Protein AF-A0A4Q3CBU7-F1 (afdb_monomer)

Mean predicted aligned error: 7.57 Å

Foldseek 3Di:
DADDDDDDDDDDDDDDDDDDPQDLDPADPDLLSRLLLLLLLLCLLLRLDDPPPVVSNVVSVVLSVLLCNQSVVCVSPVVCVVPVCVRNPDPLSSCLSLPLQSLVSNQSSCVSSVHDHDDQDDQDPQQLSNLLLLLLLQLRVVCRSFDFDPPAWSCLFQLSVLSLLSNQVSVPFDVCSVVSRVSSRVCNVVSSSSNCSVVSNVVVCVVDVLSPDFQQDADPDLLLNLLLLLVLLVSNCCAGRGDCRNVDPLSVLSVVLNVQSVVVVVVDPCSVVPPVSRRVSSVSSNVRGGSSSSSVVSCVPGVD

Radius of gyration: 23.43 Å; Cα contacts (8 Å, |Δi|>4): 452; chains: 1; bounding box: 61×38×63 Å

pLDDT: mean 85.93, std 13.94, range [29.11, 97.38]

Secondary structure (DSSP, 8-state):
-------------------PPPP-TTS-SSHHHHHHHHHHHHHHHHHTS-TT-HHHHHHHHHHHHHHHHHTTHHHH-GGGGT-HHHHH--HHHHHHHHGGGHHHHHHHHHHHTTPPPPPPPPPPSSHHHHHHHHHHHHHHHHHTTSPB-TT--GGGSHHHHHHHHHHHHHHTSGGGHHHHHHHHHHHHHHHHHHS-HHHHHHHHHHH-GGGT-------SSHHHHHHHHHHHHHHHHH--SBTTGGGSHHHHHHHHHHHHHHHHHHHSTTTTT-HHHHHHHHHHHHHH--HHHHHHHHHHHH--

Structure (mmCIF, N/CA/C/O backbone):
data_AF-A0A4Q3CBU7-F1
#
_entry.id   AF-A0A4Q3CBU7-F1
#
loop_
_atom_site.group_PDB
_atom_site.id
_atom_site.type_symbol
_atom_site.label_atom_id
_atom_site.label_alt_id
_atom_site.label_comp_id
_atom_site.label_asym_id
_atom_site.label_entity_id
_atom_site.label_seq_id
_atom_site.pdbx_PDB_ins_code
_atom_site.Cartn_x
_atom_site.Cartn_y
_atom_site.Cartn_z
_atom_site.occupancy
_atom_site.B_iso_or_equiv
_atom_site.auth_seq_id
_atom_site.auth_comp_id
_atom_site.auth_asym_id
_atom_site.auth_atom_id
_atom_site.pdbx_PDB_model_num
ATOM 1 N N . MET A 1 1 ? 0.873 12.926 15.873 1.00 32.44 1 MET A N 1
ATOM 2 C CA . MET A 1 1 ? 0.295 14.217 16.323 1.00 32.44 1 MET A CA 1
ATOM 3 C C . MET A 1 1 ? -1.028 13.891 17.011 1.00 32.44 1 MET A C 1
ATOM 5 O O . MET A 1 1 ? -2.057 13.890 16.361 1.00 32.44 1 MET A O 1
ATOM 9 N N . VAL A 1 2 ? -0.998 13.505 18.291 1.00 29.11 2 VAL A N 1
ATOM 10 C CA . VAL A 1 2 ? -2.194 13.108 19.060 1.00 29.11 2 VAL A CA 1
ATOM 11 C C . VAL A 1 2 ? -2.216 13.969 20.319 1.00 29.11 2 VAL A C 1
ATOM 13 O O . VAL A 1 2 ? -1.259 13.965 21.089 1.00 29.11 2 VAL A O 1
ATOM 16 N N . ARG A 1 3 ? -3.255 14.792 20.482 1.00 36.16 3 ARG A N 1
ATOM 17 C CA . ARG A 1 3 ? -3.413 15.687 21.636 1.00 36.16 3 ARG A CA 1
ATOM 18 C C . ARG A 1 3 ? -4.291 15.010 22.691 1.00 36.16 3 ARG A C 1
ATOM 20 O O . ARG A 1 3 ? -5.394 14.587 22.374 1.00 36.16 3 ARG A O 1
ATOM 27 N N . ASN A 1 4 ? -3.765 14.949 23.917 1.00 35.38 4 ASN A N 1
ATOM 28 C CA . ASN A 1 4 ? -4.416 14.732 25.217 1.00 35.38 4 ASN A CA 1
ATOM 29 C C . ASN A 1 4 ? -5.920 14.382 25.185 1.00 35.38 4 ASN A C 1
ATOM 31 O O . ASN A 1 4 ? -6.773 15.267 25.157 1.00 35.38 4 ASN A O 1
ATOM 35 N N . LEU A 1 5 ? -6.219 13.082 25.277 1.00 40.16 5 LEU A N 1
ATOM 36 C CA . LEU A 1 5 ? -7.536 12.530 25.605 1.00 40.16 5 LEU A CA 1
ATOM 37 C C . LEU A 1 5 ? -7.799 12.723 27.105 1.00 40.16 5 LEU A C 1
ATOM 39 O O . LEU A 1 5 ? -7.226 12.012 27.926 1.00 40.16 5 LEU A O 1
ATOM 43 N N . ALA A 1 6 ? -8.658 13.671 27.476 1.00 37.38 6 ALA A N 1
ATOM 44 C CA . ALA A 1 6 ? -9.144 13.787 28.847 1.00 37.38 6 ALA A CA 1
ATOM 45 C C . ALA A 1 6 ? -10.656 14.047 28.882 1.00 37.38 6 ALA A C 1
ATOM 47 O O . ALA A 1 6 ? -11.156 14.948 28.215 1.00 37.38 6 ALA A O 1
ATOM 48 N N . ALA A 1 7 ? -11.313 13.266 29.745 1.00 36.56 7 ALA A N 1
ATOM 49 C CA . ALA A 1 7 ? -12.697 13.335 30.219 1.00 36.56 7 ALA A CA 1
ATOM 50 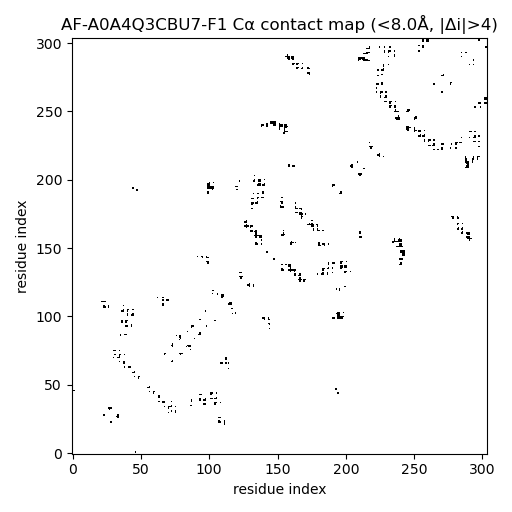C C . ALA A 1 7 ? -13.801 12.786 29.290 1.00 36.56 7 ALA A C 1
ATOM 52 O O . ALA A 1 7 ? -14.355 13.482 28.444 1.00 36.56 7 ALA A O 1
ATOM 53 N N . ILE A 1 8 ? -14.204 11.538 29.560 1.00 41.66 8 ILE A N 1
ATOM 54 C CA . ILE A 1 8 ? -15.497 10.968 29.164 1.00 41.66 8 ILE A CA 1
ATOM 55 C C . ILE A 1 8 ? -16.292 10.691 30.449 1.00 41.66 8 ILE A C 1
ATOM 57 O O . ILE A 1 8 ? -15.855 9.918 31.297 1.00 41.66 8 ILE A O 1
ATOM 61 N N . ILE A 1 9 ? -17.437 11.362 30.607 1.00 37.44 9 ILE A N 1
ATOM 62 C CA . ILE A 1 9 ? -18.326 11.247 31.773 1.00 37.44 9 ILE A CA 1
ATOM 63 C C . ILE A 1 9 ? -19.318 10.091 31.564 1.00 37.44 9 ILE A C 1
ATOM 65 O O . ILE A 1 9 ? -19.896 9.932 30.490 1.00 37.44 9 ILE A O 1
ATOM 69 N N . LEU A 1 10 ? -19.481 9.293 32.623 1.00 33.03 10 LEU A N 1
ATOM 70 C CA . LEU A 1 10 ? -20.274 8.066 32.732 1.00 33.03 10 LEU A CA 1
ATOM 71 C C . LEU A 1 10 ? -21.773 8.268 32.444 1.00 33.03 10 LEU A C 1
ATOM 73 O O . LEU A 1 10 ? -22.407 9.175 32.981 1.00 33.03 10 LEU A O 1
ATOM 77 N N . SER A 1 11 ? -22.381 7.330 31.719 1.00 33.28 11 SER A N 1
ATOM 78 C CA . SER A 1 11 ? -23.814 7.022 31.825 1.00 33.28 11 SER A CA 1
ATOM 79 C C . SER A 1 11 ? -24.008 5.533 31.547 1.00 33.28 11 SER A C 1
ATOM 81 O O . SER A 1 11 ? -23.795 5.073 30.429 1.00 33.28 11 SER A O 1
ATOM 83 N N . ALA A 1 12 ? -24.346 4.775 32.591 1.00 33.53 12 ALA A N 1
ATOM 84 C CA . ALA A 1 12 ? -24.587 3.340 32.515 1.00 33.53 12 ALA A CA 1
ATOM 85 C C . ALA A 1 12 ? -26.041 3.081 32.100 1.00 33.53 12 ALA A C 1
ATOM 87 O O . ALA A 1 12 ? -26.966 3.464 32.814 1.00 33.53 12 ALA A O 1
ATOM 88 N N . ALA A 1 13 ? -26.239 2.405 30.971 1.00 35.84 13 ALA A N 1
ATOM 89 C CA . ALA A 1 13 ? -27.522 1.826 30.599 1.00 35.84 13 ALA A CA 1
ATOM 90 C C . ALA A 1 13 ? -27.331 0.315 30.426 1.00 35.84 13 ALA A C 1
ATOM 92 O O . ALA A 1 13 ? -26.594 -0.130 29.552 1.00 35.84 13 ALA A O 1
ATOM 93 N N . ILE A 1 14 ? -27.969 -0.463 31.301 1.00 36.84 14 ILE A N 1
ATOM 94 C CA . ILE A 1 14 ? -28.029 -1.924 31.224 1.00 36.84 14 ILE A CA 1
ATOM 95 C C . ILE A 1 14 ? -29.242 -2.264 30.358 1.00 36.84 14 ILE A C 1
ATOM 97 O O . ILE A 1 14 ? -30.370 -1.984 30.763 1.00 36.84 14 ILE A O 1
ATOM 101 N N . VAL A 1 15 ? -29.034 -2.879 29.192 1.00 42.38 15 VAL A N 1
ATOM 102 C CA . VAL A 1 15 ? -30.129 -3.470 28.410 1.00 42.38 15 VAL A CA 1
ATOM 103 C C . VAL A 1 15 ? -29.988 -4.986 28.428 1.00 42.38 15 VAL A C 1
ATOM 105 O O . VAL A 1 15 ? -29.049 -5.558 27.883 1.00 42.38 15 VAL A O 1
ATOM 108 N N . ALA A 1 16 ? -30.952 -5.626 29.087 1.00 47.88 16 ALA A N 1
ATOM 109 C CA . ALA A 1 16 ? -31.190 -7.057 29.025 1.00 47.88 16 ALA A CA 1
ATOM 110 C C . ALA A 1 16 ? -31.868 -7.415 27.689 1.00 47.88 16 ALA A C 1
ATOM 112 O O . ALA A 1 16 ? -32.866 -6.800 27.315 1.00 47.88 16 ALA A O 1
ATOM 113 N N . GLY A 1 17 ? -31.354 -8.431 26.990 1.00 37.97 17 GLY A N 1
ATOM 114 C CA . GLY A 1 17 ? -31.939 -8.985 25.765 1.00 37.97 17 GLY A CA 1
ATOM 115 C C . GLY A 1 17 ? -31.500 -10.437 25.553 1.00 37.97 17 GLY A C 1
ATOM 116 O O . GLY A 1 17 ? -30.368 -10.789 25.867 1.00 37.97 17 GLY A O 1
ATOM 117 N N . GLY A 1 18 ? -32.433 -11.279 25.097 1.00 37.88 18 GLY A N 1
ATOM 118 C CA . GLY A 1 18 ? -32.407 -12.748 25.125 1.00 37.88 18 GLY A CA 1
ATOM 119 C C . GLY A 1 18 ? -31.190 -13.458 24.514 1.00 37.88 18 GLY A C 1
ATOM 120 O O . GLY A 1 18 ? -30.541 -12.968 23.596 1.00 37.88 18 GLY A O 1
ATOM 121 N N . CYS A 1 19 ? -30.933 -14.666 25.028 1.00 44.28 19 CYS A N 1
ATOM 122 C CA . CYS A 1 19 ? -29.840 -15.576 24.678 1.00 44.28 19 CYS A CA 1
ATOM 123 C C . CYS A 1 19 ? -29.931 -16.142 23.245 1.00 44.28 19 CYS A C 1
ATOM 125 O O . CYS A 1 19 ? -30.096 -17.344 23.056 1.00 44.28 19 CYS A O 1
ATOM 127 N N . ALA A 1 20 ? -29.785 -15.304 22.226 1.00 54.22 20 ALA A N 1
ATOM 128 C CA . ALA A 1 20 ? -29.103 -15.732 21.012 1.00 54.22 20 ALA A CA 1
ATOM 129 C C . ALA A 1 20 ? -27.621 -15.399 21.211 1.00 54.22 20 ALA A C 1
ATOM 131 O O . ALA A 1 20 ? -27.291 -14.277 21.601 1.00 54.22 20 ALA A O 1
ATOM 132 N N . ALA A 1 21 ? -26.723 -16.366 21.008 1.00 67.38 21 ALA A N 1
ATOM 133 C CA . ALA A 1 21 ? -25.297 -16.064 21.008 1.00 67.38 21 ALA A CA 1
ATOM 134 C C . ALA A 1 21 ? -25.045 -15.023 19.907 1.00 67.38 21 ALA A C 1
ATOM 136 O O . ALA A 1 21 ? -25.336 -15.280 18.739 1.00 67.38 21 ALA A O 1
ATOM 137 N N . ARG A 1 22 ? -24.588 -13.828 20.297 1.00 80.00 22 ARG A N 1
ATOM 138 C CA . ARG A 1 22 ? -24.261 -12.743 19.367 1.00 80.00 22 ARG A CA 1
ATOM 139 C C . ARG A 1 22 ? -23.226 -13.261 18.365 1.00 80.00 22 ARG A C 1
ATOM 141 O O . ARG A 1 22 ? -22.214 -13.828 18.773 1.00 80.00 22 ARG A O 1
ATOM 148 N N . ASP A 1 23 ? -23.507 -13.103 17.074 1.00 82.94 23 ASP A N 1
ATOM 149 C CA . ASP A 1 23 ? -22.565 -13.469 16.022 1.00 82.94 23 ASP A CA 1
ATOM 150 C C . ASP A 1 23 ? -21.470 -12.403 15.939 1.00 82.94 23 ASP A C 1
ATOM 152 O O . ASP A 1 23 ? -21.739 -11.220 15.725 1.00 82.94 23 ASP A O 1
ATOM 156 N N . PHE A 1 24 ? -20.233 -12.833 16.158 1.00 86.50 24 PHE A N 1
ATOM 157 C CA . PHE A 1 24 ? -19.053 -11.978 16.115 1.00 86.50 24 PHE A CA 1
ATOM 158 C C . PHE A 1 24 ? -18.276 -12.130 14.797 1.00 86.50 24 PHE A C 1
ATOM 160 O O . PHE A 1 24 ? -17.262 -11.458 14.618 1.00 86.50 24 PHE A O 1
ATOM 167 N N . GLY A 1 25 ? -18.736 -12.976 13.867 1.00 87.88 25 GLY A N 1
ATOM 168 C CA . GLY A 1 25 ? -18.060 -13.225 12.597 1.00 87.88 25 GLY A CA 1
ATOM 169 C C . GLY A 1 25 ? -16.603 -13.657 12.794 1.00 87.88 25 GLY A C 1
ATOM 170 O O . GLY A 1 25 ? -16.320 -14.609 13.522 1.00 87.88 25 GLY A O 1
ATOM 171 N N . GLU A 1 26 ? -15.679 -12.936 12.154 1.00 87.81 26 GLU A N 1
ATOM 172 C CA . GLU A 1 26 ? -14.228 -13.168 12.254 1.00 87.81 26 GLU A CA 1
ATOM 173 C C . GLU A 1 26 ? -13.563 -12.484 13.463 1.00 87.81 26 GLU A C 1
ATOM 175 O O . GLU A 1 26 ? -12.358 -12.633 13.668 1.00 87.81 26 GLU A O 1
ATOM 180 N N . LEU A 1 27 ? -14.311 -11.728 14.278 1.00 93.00 27 LEU A N 1
ATOM 181 C CA . LEU A 1 27 ? -13.750 -11.108 15.479 1.00 93.00 27 LEU A CA 1
ATOM 182 C C . LEU A 1 27 ? -13.336 -12.175 16.510 1.00 93.00 27 LEU A C 1
ATOM 184 O O . LEU A 1 27 ? -13.917 -13.266 16.547 1.00 93.00 27 LEU A O 1
ATOM 188 N N . PRO A 1 28 ? -12.383 -11.857 17.411 1.00 94.19 28 PRO A N 1
ATOM 189 C CA . PRO A 1 28 ? -11.986 -12.772 18.473 1.00 94.19 28 PRO A CA 1
ATOM 190 C C . PRO A 1 28 ? -13.189 -13.272 19.278 1.00 94.19 28 PRO A C 1
ATOM 192 O O . PRO A 1 28 ? -14.095 -12.507 19.618 1.00 94.19 28 PRO A O 1
ATOM 195 N N . LYS A 1 29 ? -13.201 -14.569 19.605 1.00 91.06 29 LYS A N 1
ATOM 196 C CA . LYS A 1 29 ? -14.265 -15.171 20.428 1.00 91.06 29 LYS A CA 1
ATOM 197 C C . LYS A 1 29 ? -14.129 -14.776 21.896 1.00 91.06 29 LYS A C 1
ATOM 199 O O . LYS A 1 29 ? -15.145 -14.560 22.561 1.00 91.06 29 LYS A O 1
ATOM 204 N N . ASP A 1 30 ? -12.896 -14.634 22.380 1.00 94.38 30 ASP A N 1
ATOM 205 C CA . ASP A 1 30 ? -12.626 -14.129 23.722 1.00 94.38 30 ASP A CA 1
ATOM 206 C C . ASP A 1 30 ? -13.092 -12.672 23.861 1.00 94.38 30 ASP A C 1
ATOM 208 O O . ASP A 1 30 ? -12.855 -11.830 22.992 1.00 94.38 30 ASP A O 1
ATOM 212 N N . ALA A 1 31 ? -13.802 -12.380 24.952 1.00 93.44 31 ALA A N 1
ATOM 213 C CA . ALA A 1 31 ? -14.404 -11.069 25.161 1.00 93.44 31 ALA A CA 1
ATOM 214 C C . ALA A 1 31 ? -13.356 -9.974 25.403 1.00 93.44 31 ALA A C 1
ATOM 216 O O . ALA A 1 31 ? -13.534 -8.861 24.912 1.00 93.44 31 ALA A O 1
ATOM 217 N N . LYS A 1 32 ? -12.258 -10.283 26.108 1.00 94.56 32 LYS A N 1
ATOM 218 C CA . LYS A 1 32 ? -11.190 -9.312 26.378 1.00 94.56 32 LYS A CA 1
ATOM 219 C C . LYS A 1 32 ? -10.410 -8.996 25.113 1.00 94.56 32 LYS A C 1
ATOM 221 O O . LYS A 1 32 ? -10.201 -7.823 24.818 1.00 94.56 32 LYS A O 1
ATOM 226 N N . GLU A 1 33 ? -10.022 -10.013 24.349 1.00 95.12 33 GLU A N 1
ATOM 227 C CA . GLU A 1 33 ? -9.328 -9.829 23.070 1.00 95.12 33 GLU A CA 1
ATOM 228 C C . GLU A 1 33 ? -10.178 -9.030 22.081 1.00 95.12 33 GLU A C 1
ATOM 230 O O . GLU A 1 33 ? -9.679 -8.106 21.435 1.00 95.12 33 GLU A O 1
ATOM 235 N N . ARG A 1 34 ? -11.478 -9.336 21.998 1.00 95.62 34 ARG A N 1
ATOM 236 C CA . ARG A 1 34 ? -12.406 -8.623 21.117 1.00 95.62 34 ARG A CA 1
ATOM 237 C C . ARG A 1 34 ? -12.587 -7.168 21.529 1.00 95.62 34 ARG A C 1
ATOM 239 O O . ARG A 1 34 ? -12.448 -6.297 20.677 1.00 95.62 34 ARG A O 1
ATOM 246 N N . ALA A 1 35 ? -12.863 -6.898 22.805 1.00 94.81 35 ALA A N 1
ATOM 247 C CA . ALA A 1 35 ? -13.017 -5.530 23.299 1.00 94.81 35 ALA A CA 1
ATOM 248 C C . ALA A 1 35 ? -11.719 -4.722 23.120 1.00 94.81 35 ALA A C 1
ATOM 250 O O . ALA A 1 35 ? -11.755 -3.562 22.716 1.00 94.81 35 ALA A O 1
ATOM 251 N N . LEU A 1 36 ? -10.552 -5.345 23.323 1.00 94.94 36 LEU A N 1
ATOM 252 C CA . LEU A 1 36 ? -9.261 -4.705 23.073 1.00 94.94 36 LEU A CA 1
ATOM 253 C C . LEU A 1 36 ? -9.064 -4.361 21.587 1.00 94.94 36 LEU A C 1
ATOM 255 O O . LEU A 1 36 ? -8.661 -3.243 21.268 1.00 94.94 36 LEU A O 1
ATOM 259 N N . LEU A 1 37 ? -9.369 -5.289 20.673 1.00 95.31 37 LEU A N 1
ATOM 260 C CA . LEU A 1 37 ? -9.289 -5.052 19.229 1.00 95.31 37 LEU A CA 1
ATOM 261 C C . LEU A 1 37 ? -10.253 -3.940 18.783 1.00 95.31 37 LEU A C 1
ATOM 263 O O . LEU A 1 37 ? -9.844 -3.018 18.076 1.00 95.31 37 LEU A O 1
ATOM 267 N N . CYS A 1 38 ? -11.507 -3.998 19.236 1.00 95.94 38 CYS A N 1
ATOM 268 C CA . CYS A 1 38 ? -12.537 -3.007 18.932 1.00 95.94 38 CYS A CA 1
ATOM 269 C C . CYS A 1 38 ? -12.189 -1.623 19.492 1.00 95.94 38 CYS A C 1
ATOM 271 O O . CYS A 1 38 ? -12.316 -0.626 18.780 1.00 95.94 38 CYS A O 1
ATOM 273 N N . GLY A 1 39 ? -11.664 -1.555 20.718 1.00 94.75 39 GLY A N 1
ATOM 274 C CA . GLY A 1 39 ? -11.178 -0.317 21.325 1.00 94.75 39 GLY A CA 1
ATOM 275 C C . GLY A 1 39 ? -10.025 0.307 20.536 1.00 94.75 39 GLY A C 1
ATOM 276 O O . GLY A 1 39 ? -10.059 1.499 20.233 1.00 94.75 39 GLY A O 1
ATOM 277 N N . ARG A 1 40 ? -9.033 -0.494 20.121 1.00 95.00 40 ARG A N 1
ATOM 278 C CA . ARG A 1 40 ? -7.907 -0.023 19.292 1.00 95.00 40 ARG A CA 1
ATOM 279 C C . ARG A 1 40 ? -8.369 0.492 17.927 1.00 95.00 40 ARG A C 1
ATOM 281 O O . ARG A 1 40 ? -7.927 1.555 17.495 1.00 95.00 40 ARG A O 1
ATOM 288 N N . ALA A 1 41 ? -9.289 -0.215 17.273 1.00 94.62 41 ALA A N 1
ATOM 289 C CA . ALA A 1 41 ? -9.864 0.219 16.000 1.00 94.62 41 ALA A CA 1
ATOM 290 C C . ALA A 1 41 ? -10.686 1.515 16.154 1.00 94.62 41 ALA A C 1
ATOM 292 O O . ALA A 1 41 ? -10.581 2.421 15.327 1.00 94.62 41 ALA A O 1
ATOM 293 N N . GLY A 1 42 ? -11.446 1.645 17.248 1.00 94.44 42 GLY A N 1
ATOM 294 C CA . GLY A 1 42 ? -12.186 2.861 17.587 1.00 94.44 42 GLY A CA 1
ATOM 295 C C . GLY A 1 42 ? -11.280 4.069 17.841 1.00 94.44 42 GLY A C 1
ATOM 296 O O . GLY A 1 42 ? -11.573 5.170 17.378 1.00 94.44 42 GLY A O 1
ATOM 297 N N . VAL A 1 43 ? -10.139 3.872 18.506 1.00 91.69 43 VAL A N 1
ATOM 298 C CA . VAL A 1 43 ? -9.137 4.933 18.713 1.00 91.69 43 VAL A CA 1
ATOM 299 C C . VAL A 1 43 ? -8.558 5.412 17.387 1.00 91.69 43 VAL A C 1
ATOM 301 O O . VAL A 1 43 ? -8.429 6.619 17.201 1.00 91.69 43 VAL A O 1
ATOM 304 N N . MET A 1 44 ? -8.271 4.503 16.449 1.00 91.00 44 MET A N 1
ATOM 305 C CA . MET A 1 44 ? -7.839 4.887 15.100 1.00 91.00 44 MET A CA 1
ATOM 306 C C . MET A 1 44 ? -8.907 5.716 14.385 1.00 91.00 44 MET A C 1
ATOM 308 O O . MET A 1 44 ? -8.593 6.785 13.869 1.00 91.00 44 MET A O 1
ATOM 312 N N . LEU A 1 45 ? -10.171 5.278 14.421 1.00 91.75 45 LEU A N 1
ATOM 313 C CA . LEU A 1 45 ? -11.290 5.991 13.798 1.00 91.75 45 LEU A CA 1
ATOM 314 C C . LEU A 1 45 ? -11.423 7.436 14.309 1.00 91.75 45 LEU A C 1
ATOM 316 O O . LEU A 1 45 ? -11.631 8.356 13.518 1.00 91.75 45 LEU A O 1
ATOM 320 N N . ILE A 1 46 ? -11.280 7.649 15.618 1.00 90.62 46 ILE A N 1
ATOM 321 C CA . ILE A 1 46 ? -11.291 8.995 16.203 1.00 90.62 46 ILE A CA 1
ATOM 322 C C . ILE A 1 46 ? -10.016 9.755 15.815 1.00 90.62 46 ILE A C 1
ATOM 324 O O . ILE A 1 46 ? -10.094 10.901 15.375 1.00 90.62 46 ILE A O 1
ATOM 328 N N . GLY A 1 47 ? -8.850 9.122 15.965 1.00 86.75 47 GLY A N 1
ATOM 329 C CA . GLY A 1 47 ? -7.534 9.747 15.831 1.00 86.75 47 GLY A CA 1
ATOM 330 C C . GLY A 1 47 ? -7.216 10.284 14.435 1.00 86.75 47 GLY A C 1
ATOM 331 O O . GLY A 1 47 ? -6.442 11.230 14.321 1.00 86.75 47 GLY A O 1
ATOM 332 N N . VAL A 1 48 ? -7.833 9.734 13.385 1.00 85.44 48 VAL A N 1
ATOM 333 C CA . VAL A 1 48 ? -7.677 10.226 12.002 1.00 85.44 48 VAL A CA 1
ATOM 334 C C . VAL A 1 48 ? -8.602 11.401 11.658 1.00 85.44 48 VAL A C 1
ATOM 336 O O . VAL A 1 48 ? -8.559 11.913 10.539 1.00 85.44 48 VAL A O 1
ATOM 339 N N . THR A 1 49 ? -9.463 11.832 12.585 1.00 84.12 49 THR A N 1
ATOM 340 C CA . THR A 1 49 ? -10.369 12.965 12.355 1.00 84.12 49 THR A CA 1
ATOM 341 C C . THR A 1 49 ? -9.585 14.284 12.337 1.00 84.12 49 THR A C 1
ATOM 343 O O . THR A 1 49 ? -8.808 14.528 13.263 1.00 84.12 49 THR A O 1
ATOM 346 N N . PRO A 1 50 ? -9.783 15.158 11.327 1.00 82.81 50 PRO A N 1
ATOM 347 C CA . PRO A 1 50 ? -9.152 16.476 11.289 1.00 82.81 50 PRO A CA 1
ATOM 348 C C . PRO A 1 50 ? -9.435 17.299 12.551 1.00 82.81 50 PRO A C 1
ATOM 350 O O . PRO A 1 50 ? -10.545 17.286 13.081 1.00 82.81 50 PRO A O 1
ATOM 353 N N . VAL A 1 51 ? -8.428 18.034 13.028 1.00 79.56 51 VAL A N 1
ATOM 354 C CA . VAL A 1 51 ? -8.486 18.786 14.299 1.00 79.56 51 VAL A CA 1
ATOM 355 C C . VAL A 1 51 ? -9.544 19.897 14.277 1.00 79.56 51 VAL A C 1
ATOM 357 O O . VAL A 1 51 ? -10.068 20.283 15.320 1.00 79.56 51 VAL A O 1
ATOM 360 N N . ASP A 1 52 ? -9.854 20.416 13.097 1.00 89.50 52 ASP A N 1
ATOM 361 C CA . ASP A 1 52 ? -10.842 21.459 12.847 1.00 89.50 52 ASP A CA 1
ATOM 362 C C . ASP A 1 52 ? -12.275 20.925 12.664 1.00 89.50 52 ASP A C 1
ATOM 364 O O . ASP A 1 52 ? -13.228 21.700 12.753 1.00 89.50 52 ASP A O 1
ATOM 368 N N . ASP A 1 53 ? -12.464 19.610 12.509 1.00 90.62 53 ASP A N 1
ATOM 369 C CA . ASP A 1 53 ? -13.781 18.980 12.354 1.00 90.62 53 ASP A CA 1
ATOM 370 C C . ASP A 1 53 ? -14.317 18.437 13.691 1.00 90.62 53 ASP A C 1
ATOM 372 O O . ASP A 1 53 ? -14.480 17.231 13.915 1.00 90.62 53 ASP A O 1
ATOM 376 N N . LYS A 1 54 ? -14.606 19.361 14.616 1.00 92.88 54 LYS A N 1
ATOM 377 C CA . LYS A 1 54 ? -15.135 19.021 15.947 1.00 92.88 54 LYS A CA 1
ATOM 378 C C . LYS A 1 54 ? -16.443 18.223 15.878 1.00 92.88 54 LYS A C 1
ATOM 380 O O . LYS A 1 54 ? -16.635 17.302 16.666 1.00 92.88 54 LYS A O 1
ATOM 385 N N . ALA A 1 55 ? -17.335 18.560 14.948 1.00 93.75 55 ALA A N 1
ATOM 386 C CA . ALA A 1 55 ? -18.631 17.894 14.827 1.00 93.75 55 ALA A CA 1
ATOM 387 C C . ALA A 1 55 ? -18.473 16.413 14.451 1.00 93.75 55 ALA A C 1
ATOM 389 O O . ALA A 1 55 ? -19.146 15.547 15.016 1.00 93.75 55 ALA A O 1
ATOM 390 N N . ARG A 1 56 ? -17.556 16.101 13.527 1.00 91.44 56 ARG A N 1
ATOM 391 C CA . ARG A 1 56 ? -17.202 14.716 13.213 1.00 91.44 56 ARG A CA 1
ATOM 392 C C . ARG A 1 56 ? -16.540 14.019 14.389 1.00 91.44 56 ARG A C 1
ATOM 394 O O . ARG A 1 56 ? -16.911 12.883 14.672 1.00 91.44 56 ARG A O 1
ATOM 401 N N . PHE A 1 57 ? -15.605 14.685 15.062 1.00 92.69 57 PHE A N 1
ATOM 402 C CA . PHE A 1 57 ? -14.928 14.119 16.224 1.00 92.69 57 PHE A CA 1
ATOM 403 C C . PHE A 1 57 ? -15.933 13.704 17.302 1.00 92.69 57 PHE A C 1
ATOM 405 O O . PHE A 1 57 ? -15.910 12.556 17.734 1.00 92.69 57 PHE A O 1
ATOM 412 N N . ASP A 1 58 ? -16.852 14.597 17.682 1.00 93.75 58 ASP A N 1
ATOM 413 C CA . ASP A 1 58 ? -17.846 14.331 18.726 1.00 93.75 58 ASP A CA 1
ATOM 414 C C . ASP A 1 58 ? -18.756 13.149 18.338 1.00 93.75 58 ASP A C 1
ATOM 416 O O . ASP A 1 58 ? 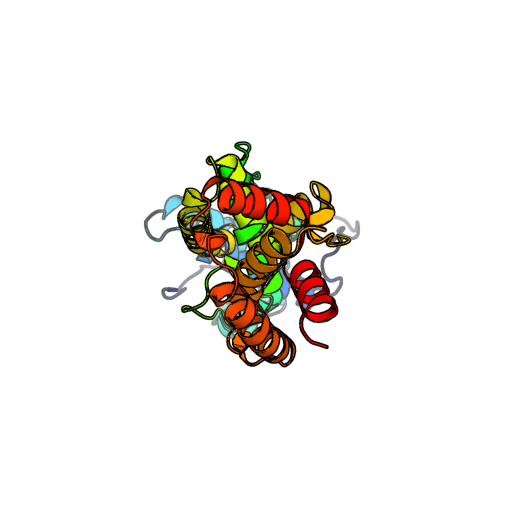-18.936 12.222 19.129 1.00 93.75 58 ASP A O 1
ATOM 420 N N . ARG A 1 59 ? -19.241 13.107 17.085 1.00 94.75 59 ARG A N 1
ATOM 421 C CA . ARG A 1 59 ? -20.053 11.987 16.570 1.00 94.75 59 ARG A CA 1
ATOM 422 C C . ARG A 1 59 ? -19.312 10.649 16.657 1.00 94.75 59 ARG A C 1
ATOM 424 O O . ARG A 1 59 ? -19.887 9.651 17.088 1.00 94.75 59 ARG A O 1
ATOM 431 N N . LEU A 1 60 ?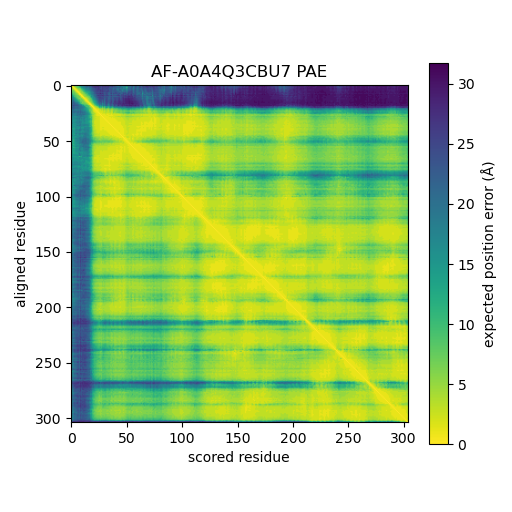 -18.055 10.609 16.212 1.00 94.50 60 LEU A N 1
ATOM 432 C CA . LEU A 1 60 ? -17.254 9.382 16.212 1.00 94.50 60 LEU A CA 1
ATOM 433 C C . LEU A 1 60 ? -16.875 8.961 17.636 1.00 94.50 60 LEU A C 1
ATOM 435 O O . LEU A 1 60 ? -16.933 7.774 17.952 1.00 94.50 60 LEU A O 1
ATOM 439 N N . ALA A 1 61 ? -16.563 9.918 18.510 1.00 93.19 61 ALA A N 1
ATOM 440 C CA . ALA A 1 61 ? -16.285 9.664 19.918 1.00 93.19 61 ALA A CA 1
ATOM 441 C C . ALA A 1 61 ? -17.501 9.066 20.640 1.00 93.19 61 ALA A C 1
ATOM 443 O O . ALA A 1 61 ? -17.354 8.093 21.380 1.00 93.19 61 ALA A O 1
ATOM 444 N N . ASP A 1 62 ? -18.704 9.585 20.391 1.00 95.19 62 ASP A N 1
ATOM 445 C CA . ASP A 1 62 ? -19.941 9.030 20.947 1.00 95.19 62 ASP A CA 1
ATOM 446 C C . ASP A 1 62 ? -20.219 7.615 20.424 1.00 95.19 62 ASP A C 1
ATOM 448 O O . ASP A 1 62 ? -20.613 6.729 21.187 1.00 95.19 62 ASP A O 1
ATOM 452 N N . LYS A 1 63 ? -19.950 7.367 19.139 1.00 95.88 63 LYS A N 1
ATOM 453 C CA . LYS A 1 63 ? -20.114 6.049 18.513 1.00 95.88 63 LYS A CA 1
ATOM 454 C C . LYS A 1 63 ? -19.146 5.007 19.082 1.00 95.88 63 LYS A C 1
ATOM 456 O O . LYS A 1 63 ? -19.561 3.897 19.409 1.00 95.88 63 LYS A O 1
ATOM 461 N N . VAL A 1 64 ? -17.876 5.370 19.266 1.00 94.62 64 VAL A N 1
ATOM 462 C CA . VAL A 1 64 ? -16.869 4.505 19.904 1.00 94.62 64 VAL A CA 1
ATOM 463 C C . VAL A 1 64 ? -17.177 4.300 21.385 1.00 94.62 64 VAL A C 1
ATOM 465 O O . VAL A 1 64 ? -17.049 3.185 21.875 1.00 94.62 64 VAL A O 1
ATOM 468 N N . ARG A 1 65 ? -17.675 5.319 22.096 1.00 92.50 65 ARG A N 1
ATOM 469 C CA . ARG A 1 65 ? -18.141 5.159 23.482 1.00 92.50 65 ARG A CA 1
ATOM 470 C C . ARG A 1 65 ? -19.296 4.167 23.574 1.00 92.50 65 ARG A C 1
ATOM 472 O O . ARG A 1 65 ? -19.301 3.320 24.462 1.00 92.50 65 ARG A O 1
ATOM 479 N N . LYS A 1 66 ? -20.262 4.251 22.653 1.00 95.44 66 LYS A N 1
ATOM 480 C CA . LYS A 1 66 ? -21.344 3.265 22.557 1.00 95.44 66 LYS A CA 1
ATOM 481 C C . LYS A 1 66 ? -20.773 1.860 22.353 1.00 95.44 66 LYS A C 1
ATOM 483 O O . LYS A 1 66 ? -21.180 0.954 23.067 1.00 95.44 66 LYS A O 1
ATOM 488 N N . LEU A 1 67 ? -19.800 1.696 21.455 1.00 95.88 67 LEU A N 1
ATOM 489 C CA . LEU A 1 67 ? -19.118 0.416 21.244 1.00 95.88 67 LEU A CA 1
ATOM 490 C C . LEU A 1 67 ? -18.451 -0.104 22.528 1.00 95.88 67 LEU A C 1
ATOM 492 O O . LEU A 1 67 ? -18.720 -1.238 22.902 1.00 95.88 67 LEU A O 1
ATOM 496 N N . SER A 1 68 ? -17.681 0.729 23.236 1.00 93.44 68 SER A N 1
ATOM 497 C CA . SER A 1 68 ? -17.016 0.366 24.502 1.00 93.44 68 SER A CA 1
ATOM 498 C C . SER A 1 68 ? -17.979 0.012 25.644 1.00 93.44 68 SER A C 1
ATOM 500 O O . SER A 1 68 ? -17.616 -0.690 26.588 1.00 93.44 68 SER A O 1
ATOM 502 N N . ASN A 1 69 ? -19.209 0.527 25.601 1.00 92.75 69 ASN A N 1
ATOM 503 C CA . ASN A 1 69 ? -20.254 0.152 26.550 1.00 92.75 69 ASN A CA 1
ATOM 504 C C . ASN A 1 69 ? -20.892 -1.193 26.169 1.00 92.75 69 ASN A C 1
ATOM 506 O O . ASN A 1 69 ? -21.100 -2.038 27.035 1.00 92.75 69 ASN A O 1
ATOM 510 N N . GLU A 1 70 ? -21.185 -1.397 24.883 1.00 93.31 70 GLU A N 1
ATOM 511 C CA . GLU A 1 70 ? -21.836 -2.606 24.357 1.00 93.31 70 GLU A CA 1
ATOM 512 C C . GLU A 1 70 ? -20.924 -3.844 24.369 1.00 93.31 70 GLU A C 1
ATOM 514 O O . GLU A 1 70 ? -21.405 -4.967 24.544 1.00 93.31 70 GLU A O 1
ATOM 519 N N . ASP A 1 71 ? -19.614 -3.658 24.188 1.00 91.19 71 ASP A N 1
ATOM 520 C CA . ASP A 1 71 ? -18.614 -4.730 24.251 1.00 91.19 71 ASP A CA 1
ATOM 521 C C . ASP A 1 71 ? -18.110 -5.019 25.676 1.00 91.19 71 ASP A C 1
ATOM 523 O O . ASP A 1 71 ? -17.392 -5.998 25.894 1.00 91.19 71 ASP A O 1
ATOM 527 N N . GLY A 1 72 ? -18.521 -4.200 26.651 1.00 91.38 72 GLY A N 1
ATOM 528 C CA . GLY A 1 72 ? -18.135 -4.322 28.051 1.00 91.38 72 GLY A CA 1
ATOM 529 C C . GLY A 1 72 ? -16.692 -3.907 28.348 1.00 91.38 72 GLY A C 1
ATOM 530 O O . GLY A 1 72 ? -16.175 -4.297 29.398 1.00 91.38 72 GLY A O 1
ATOM 531 N N . PHE A 1 73 ? -16.032 -3.130 27.480 1.00 92.25 73 PHE A N 1
ATOM 532 C CA . PHE A 1 73 ? -14.627 -2.729 27.616 1.00 92.25 73 PHE A CA 1
ATOM 533 C C . PHE A 1 73 ? -14.283 -2.234 29.026 1.00 92.25 73 PHE A C 1
ATOM 535 O O . PHE A 1 73 ? -13.353 -2.739 29.649 1.00 92.25 73 PHE A O 1
ATOM 542 N N . TYR A 1 74 ? -15.068 -1.308 29.582 1.00 87.75 74 TYR A N 1
ATOM 543 C CA . TYR A 1 74 ? -14.801 -0.726 30.906 1.00 87.75 74 TYR A CA 1
ATOM 544 C C . TYR A 1 74 ? -15.016 -1.694 32.077 1.00 87.75 74 TYR A C 1
ATOM 546 O O . TYR A 1 74 ? -14.484 -1.478 33.165 1.00 87.75 74 TYR A O 1
ATOM 554 N N . THR A 1 75 ? -15.796 -2.757 31.876 1.00 91.19 75 THR A N 1
ATOM 555 C CA . THR A 1 75 ? -15.952 -3.844 32.853 1.00 91.19 75 THR A CA 1
ATOM 556 C 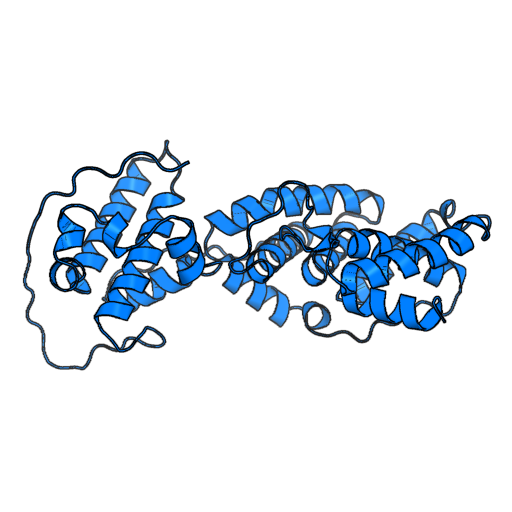C . THR A 1 75 ? -14.805 -4.846 32.745 1.00 91.19 75 THR A C 1
ATOM 558 O O . THR A 1 75 ? -14.328 -5.355 33.756 1.00 91.19 75 THR A O 1
ATOM 561 N N . LEU A 1 76 ? -14.345 -5.116 31.522 1.00 92.69 76 LEU A N 1
ATOM 562 C CA . LEU A 1 76 ? -13.248 -6.040 31.236 1.00 92.69 76 LEU A CA 1
ATOM 563 C C . LEU A 1 76 ? -11.873 -5.458 31.592 1.00 92.69 76 LEU A C 1
ATOM 565 O O . LEU A 1 76 ? -10.975 -6.223 31.955 1.00 92.69 76 LEU A O 1
ATOM 569 N N . PHE A 1 77 ? -11.747 -4.130 31.522 1.00 91.31 77 PHE A N 1
ATOM 570 C CA . PHE A 1 77 ? -10.544 -3.350 31.805 1.00 91.31 77 PHE A CA 1
ATOM 571 C C . PHE A 1 77 ? -10.871 -2.147 32.713 1.00 91.31 77 PHE A C 1
ATOM 573 O O . PHE A 1 77 ? -10.972 -1.012 32.234 1.00 91.31 77 PHE A O 1
ATOM 580 N N . PRO A 1 78 ? -11.058 -2.359 34.030 1.00 86.50 78 PRO A N 1
ATOM 581 C CA . PRO A 1 78 ? -11.429 -1.298 34.971 1.00 86.50 78 PRO A CA 1
ATOM 582 C C . PRO A 1 78 ? -10.469 -0.100 34.974 1.00 86.50 78 PRO A C 1
ATOM 584 O O . PRO A 1 78 ? -10.902 1.047 35.102 1.00 86.50 78 PRO A O 1
ATOM 587 N N . GLU A 1 79 ? -9.173 -0.353 34.789 1.00 84.00 79 GLU A N 1
ATOM 588 C CA . GLU A 1 79 ? -8.111 0.647 34.658 1.00 84.00 79 GLU A CA 1
ATOM 589 C C . GLU A 1 79 ? -8.256 1.532 33.407 1.00 84.00 79 GLU A C 1
ATOM 591 O O . GLU A 1 79 ? -7.803 2.677 33.408 1.00 84.00 79 GLU A O 1
ATOM 596 N N . GLY A 1 80 ? -8.969 1.060 32.380 1.00 77.56 80 GLY A N 1
ATOM 597 C CA . GLY A 1 80 ? -9.279 1.830 31.177 1.00 77.56 80 GLY A CA 1
ATOM 598 C C . GLY A 1 80 ? -10.205 3.024 31.432 1.00 77.56 80 GLY A C 1
ATOM 599 O O . GLY A 1 80 ? -10.264 3.926 30.603 1.00 77.56 80 GLY A O 1
ATOM 600 N N . ASN A 1 81 ? -10.894 3.075 32.580 1.00 75.56 81 ASN A N 1
ATOM 601 C CA . ASN A 1 81 ? -11.699 4.239 32.973 1.00 75.56 81 ASN A CA 1
ATOM 602 C C . ASN A 1 81 ? -10.844 5.457 33.344 1.00 75.56 81 ASN A C 1
ATOM 604 O O . ASN A 1 81 ? -11.280 6.591 33.161 1.00 75.56 81 ASN A O 1
ATOM 608 N N . SER A 1 82 ? -9.657 5.232 33.911 1.00 78.38 82 SER A N 1
ATOM 609 C CA . SER A 1 82 ? -8.767 6.308 34.358 1.00 78.38 82 SER A CA 1
ATOM 610 C C . SER A 1 82 ? -7.647 6.584 33.364 1.00 78.38 82 SER A C 1
ATOM 612 O O . SER A 1 82 ? -7.226 7.731 33.234 1.00 78.38 82 SER A O 1
ATOM 614 N N . ASP A 1 83 ? -7.186 5.555 32.649 1.00 80.12 83 ASP A N 1
ATOM 615 C CA . ASP A 1 83 ? -6.103 5.666 31.679 1.00 80.12 83 ASP A CA 1
ATOM 616 C C . ASP A 1 83 ? -6.260 4.623 30.554 1.00 80.12 83 ASP A C 1
ATOM 618 O O . ASP A 1 83 ? -5.679 3.533 30.615 1.00 80.12 83 ASP A O 1
ATOM 622 N N . PRO A 1 84 ? -7.044 4.934 29.502 1.00 75.88 84 PRO A N 1
ATOM 623 C CA . PRO A 1 84 ? -7.235 4.041 28.362 1.00 75.88 84 PRO A CA 1
ATOM 624 C C . PRO A 1 84 ? -5.922 3.595 27.699 1.00 75.88 84 PRO A C 1
ATOM 626 O O . PRO A 1 84 ? -5.860 2.492 27.157 1.00 75.88 84 PRO A O 1
ATOM 629 N N . ALA A 1 85 ? -4.860 4.410 27.758 1.00 81.00 85 ALA A N 1
ATOM 630 C CA . ALA A 1 85 ? -3.577 4.094 27.132 1.00 81.00 85 ALA A CA 1
ATOM 631 C C . ALA A 1 85 ? -2.863 2.915 27.815 1.00 81.00 85 ALA A C 1
ATOM 633 O O . ALA A 1 85 ? -2.173 2.152 27.141 1.00 81.00 85 ALA A O 1
ATOM 634 N N . LYS A 1 86 ? -3.081 2.692 29.120 1.00 85.62 86 LYS A N 1
ATOM 635 C CA . LYS A 1 86 ? -2.547 1.510 29.829 1.00 85.62 86 LYS A CA 1
ATOM 636 C C . LYS A 1 86 ? -3.114 0.190 29.321 1.00 85.62 86 LYS A C 1
ATOM 638 O O . LYS A 1 86 ? -2.448 -0.834 29.431 1.00 85.62 86 LYS A O 1
ATOM 643 N N . VAL A 1 87 ? -4.329 0.218 28.780 1.00 89.56 87 VAL A N 1
ATOM 644 C CA . VAL A 1 87 ? -5.023 -0.964 28.256 1.00 89.56 87 VAL A CA 1
ATOM 645 C C . VAL A 1 87 ? -4.767 -1.111 26.762 1.00 89.56 87 VAL A C 1
ATOM 647 O O . VAL A 1 87 ? -4.376 -2.171 26.280 1.00 89.56 87 VAL A O 1
ATOM 650 N N . LEU A 1 88 ? -4.981 -0.029 26.016 1.00 89.94 88 LEU A N 1
ATOM 651 C CA . LEU A 1 88 ? -4.921 -0.031 24.558 1.00 89.94 88 LEU A CA 1
ATOM 652 C C . LEU A 1 88 ? -3.480 -0.114 24.042 1.00 89.94 88 LEU A C 1
ATOM 654 O O . LEU A 1 88 ? -3.255 -0.684 22.972 1.00 89.94 88 LEU A O 1
ATOM 658 N N . GLY A 1 89 ? -2.511 0.356 24.826 1.00 89.56 89 GLY A N 1
ATOM 659 C CA . GLY A 1 89 ? -1.111 0.470 24.437 1.00 89.56 89 GLY A CA 1
ATOM 660 C C . GLY A 1 89 ? -0.800 1.806 23.763 1.00 89.56 89 GLY A C 1
ATOM 661 O O . GLY A 1 89 ? -1.655 2.685 23.640 1.00 89.56 89 GLY A O 1
ATOM 662 N N . ASP A 1 90 ? 0.455 1.954 23.345 1.00 87.00 90 ASP A N 1
ATOM 663 C CA . ASP A 1 90 ? 0.916 3.117 22.591 1.00 87.00 90 ASP A CA 1
ATOM 664 C C . ASP A 1 90 ? 0.460 3.076 21.117 1.00 87.00 90 ASP A C 1
ATOM 666 O O . ASP A 1 90 ? -0.181 2.129 20.655 1.00 87.00 90 ASP A O 1
ATOM 670 N N . GLU A 1 91 ? 0.786 4.129 20.363 1.00 81.62 91 GLU A N 1
ATOM 671 C CA . GLU A 1 91 ? 0.441 4.246 18.939 1.00 81.62 91 GLU A CA 1
ATOM 672 C C . GLU A 1 91 ? 0.964 3.057 18.119 1.00 81.62 91 GLU A C 1
ATOM 674 O O . GLU A 1 91 ? 0.253 2.545 17.258 1.00 81.62 91 GLU A O 1
ATOM 679 N N . ALA A 1 92 ? 2.164 2.559 18.431 1.00 79.50 92 ALA A N 1
ATOM 680 C CA . ALA A 1 92 ? 2.748 1.412 17.745 1.00 79.50 92 ALA A CA 1
ATOM 681 C C . ALA A 1 92 ? 1.988 0.110 18.049 1.00 79.50 92 ALA A C 1
ATOM 683 O O . ALA A 1 92 ? 1.773 -0.695 17.144 1.00 79.50 92 ALA A O 1
ATOM 684 N N . ALA A 1 93 ? 1.540 -0.094 19.290 1.00 84.19 93 ALA A N 1
ATOM 685 C CA . ALA A 1 93 ? 0.721 -1.239 19.676 1.00 84.19 93 ALA A CA 1
ATOM 686 C C . ALA A 1 93 ? -0.677 -1.191 19.041 1.00 84.19 93 ALA A C 1
ATOM 688 O O . ALA A 1 93 ? -1.179 -2.217 18.575 1.00 84.19 93 ALA A O 1
ATOM 689 N N . ILE A 1 94 ? -1.295 -0.007 18.986 1.00 87.19 94 ILE A N 1
ATOM 690 C CA . ILE A 1 94 ? -2.584 0.199 18.316 1.00 87.19 94 ILE A CA 1
ATOM 691 C C . ILE A 1 94 ? -2.430 -0.074 16.817 1.00 87.19 94 ILE A C 1
ATOM 693 O O . ILE A 1 94 ? -3.107 -0.956 16.286 1.00 87.19 94 ILE A O 1
ATOM 697 N N . GLN A 1 95 ? -1.500 0.612 16.145 1.00 80.88 95 GLN A N 1
ATOM 698 C CA . GLN A 1 95 ? -1.261 0.446 14.713 1.00 80.88 95 GLN A CA 1
ATOM 699 C C . GLN A 1 95 ? -0.831 -0.985 14.375 1.00 80.88 95 GLN A C 1
ATOM 701 O O . GLN A 1 95 ? -1.270 -1.524 13.368 1.00 80.88 95 GLN A O 1
ATOM 706 N N . GLY A 1 96 ? -0.037 -1.644 15.218 1.00 81.56 96 GLY A N 1
ATOM 707 C CA . GLY A 1 96 ? 0.352 -3.037 15.012 1.00 81.56 96 GLY A CA 1
ATOM 708 C C . GLY A 1 96 ? -0.821 -4.019 15.085 1.00 81.56 96 GLY A C 1
ATOM 709 O O . GLY A 1 96 ? -0.822 -5.020 14.374 1.00 81.56 96 GLY A O 1
ATOM 710 N N . ALA A 1 97 ? -1.833 -3.729 15.910 1.00 84.88 97 ALA A N 1
ATOM 711 C CA . ALA A 1 97 ? -2.987 -4.606 16.092 1.00 84.88 97 ALA A CA 1
ATOM 712 C C . ALA A 1 97 ? -4.027 -4.490 14.969 1.00 84.88 97 ALA A C 1
ATOM 714 O O . ALA A 1 97 ? -4.606 -5.498 14.575 1.00 84.88 97 ALA A O 1
ATOM 715 N N . VAL A 1 98 ? -4.288 -3.274 14.475 1.00 85.44 98 VAL A N 1
ATOM 716 C CA . VAL A 1 98 ? -5.352 -3.028 13.478 1.00 85.44 98 VAL A CA 1
ATOM 717 C C . VAL A 1 98 ? -4.830 -2.618 12.099 1.00 85.44 98 VAL A C 1
ATOM 719 O O . VAL A 1 98 ? -5.560 -2.700 11.114 1.00 85.44 98 VAL A O 1
ATOM 722 N N . GLY A 1 99 ? -3.561 -2.218 12.006 1.00 85.00 99 GLY A N 1
ATOM 723 C CA . GLY A 1 99 ? -2.819 -1.983 10.768 1.00 85.00 99 GLY A CA 1
ATOM 724 C C . GLY A 1 99 ? -3.554 -1.161 9.711 1.00 85.00 99 GLY A C 1
ATOM 725 O O . GLY A 1 99 ? -4.270 -0.202 9.995 1.00 85.00 99 GLY A O 1
ATOM 726 N N . SER A 1 100 ? -3.385 -1.592 8.464 1.00 84.62 100 SER A N 1
ATOM 727 C CA . SER A 1 100 ? -3.984 -1.038 7.243 1.00 84.62 100 SER A CA 1
ATOM 728 C C . SER A 1 100 ? -5.490 -1.277 7.080 1.00 84.62 100 SER A C 1
ATOM 730 O O . SER A 1 100 ? -6.062 -0.852 6.074 1.00 84.62 100 SER A O 1
ATOM 732 N N . HIS A 1 101 ? -6.139 -1.955 8.029 1.00 87.88 101 HIS A N 1
ATOM 733 C CA . HIS A 1 101 ? -7.531 -2.407 7.927 1.00 87.88 101 HIS A CA 1
ATOM 734 C C . HIS A 1 101 ? -8.400 -1.955 9.103 1.00 87.88 101 HIS A C 1
ATOM 736 O O . HIS A 1 101 ? -9.478 -2.508 9.321 1.00 87.88 101 HIS A O 1
ATOM 742 N N . TRP A 1 102 ? -7.960 -0.942 9.855 1.00 91.38 102 TRP A N 1
ATOM 743 C CA . TRP A 1 102 ? -8.656 -0.495 11.058 1.00 91.38 102 TRP A CA 1
ATOM 744 C C . TRP A 1 102 ? -10.114 -0.083 10.805 1.00 91.38 102 TRP A C 1
ATOM 746 O O . TRP A 1 102 ? -10.948 -0.304 11.684 1.00 91.38 102 TRP A O 1
ATOM 756 N N . LEU A 1 103 ? -10.456 0.447 9.619 1.00 92.75 103 LEU A N 1
ATOM 757 C CA . LEU A 1 103 ? -11.839 0.818 9.290 1.00 92.75 103 LEU A CA 1
ATOM 758 C C . LEU A 1 103 ? -12.715 -0.425 9.108 1.00 92.75 103 LEU A C 1
ATOM 760 O O . LEU A 1 103 ? -13.830 -0.492 9.618 1.00 92.75 103 LEU A O 1
ATOM 764 N N . THR A 1 104 ? -12.195 -1.442 8.423 1.00 90.81 104 THR A N 1
ATOM 765 C CA . THR A 1 104 ? -12.887 -2.727 8.292 1.00 90.81 104 THR A CA 1
ATOM 766 C C . THR A 1 104 ? -13.054 -3.385 9.661 1.00 90.81 104 THR A C 1
ATOM 768 O O . THR A 1 104 ? -14.136 -3.872 9.975 1.00 90.81 104 THR A O 1
ATOM 771 N N . THR A 1 105 ? -12.025 -3.338 10.514 1.00 93.75 105 THR A N 1
ATOM 772 C CA . THR A 1 105 ? -12.086 -3.881 11.878 1.00 93.75 105 THR A CA 1
ATOM 773 C C . THR A 1 105 ? -13.143 -3.179 12.727 1.00 93.75 105 THR A C 1
ATOM 775 O O . THR A 1 105 ? -13.970 -3.852 13.342 1.00 93.75 105 THR A O 1
ATOM 778 N N . VAL A 1 106 ? -13.164 -1.840 12.749 1.00 95.19 106 VAL A N 1
ATOM 779 C CA . VAL A 1 106 ? -14.158 -1.103 13.546 1.00 95.19 106 VAL A CA 1
ATOM 780 C C . VAL A 1 106 ? -15.575 -1.307 13.005 1.00 95.19 106 VAL A C 1
ATOM 782 O O . VAL A 1 106 ? -16.502 -1.423 13.798 1.00 95.19 106 VAL A O 1
ATOM 785 N N . ASN A 1 107 ? -15.755 -1.455 11.690 1.00 94.81 107 ASN A N 1
ATOM 786 C CA . ASN A 1 107 ? -17.058 -1.771 11.101 1.00 94.81 107 ASN A CA 1
ATOM 787 C C . ASN A 1 107 ? -17.533 -3.188 11.437 1.00 94.81 107 ASN A C 1
ATOM 789 O O . ASN A 1 107 ? -18.705 -3.368 11.764 1.00 94.81 107 ASN A O 1
ATOM 793 N N . SER A 1 108 ? -16.638 -4.180 11.456 1.00 94.38 108 SER A N 1
ATOM 794 C CA . SER A 1 108 ? -16.960 -5.519 11.965 1.00 94.38 108 SER A CA 1
ATOM 795 C C . SER A 1 108 ? -17.395 -5.468 13.432 1.00 94.38 108 SER A C 1
ATOM 797 O O . SER A 1 108 ? -18.380 -6.106 13.803 1.00 94.38 108 SER A O 1
ATOM 799 N N . CYS A 1 109 ? -16.719 -4.660 14.258 1.00 96.44 109 CYS A N 1
ATOM 800 C CA . CYS A 1 109 ? -17.135 -4.405 15.636 1.00 96.44 109 CYS A CA 1
ATOM 801 C C . CYS A 1 109 ? -18.514 -3.734 15.695 1.00 96.44 109 CYS A C 1
ATOM 803 O O . CYS A 1 109 ? -19.406 -4.234 16.375 1.00 96.44 109 CYS A O 1
ATOM 805 N N . PHE A 1 110 ? -18.737 -2.647 14.953 1.00 96.44 110 PHE A N 1
ATOM 806 C CA . PHE A 1 110 ? -20.029 -1.964 14.929 1.00 96.44 110 PHE A CA 1
ATOM 807 C C . PHE A 1 110 ? -21.165 -2.906 14.530 1.00 96.44 110 PHE A C 1
ATOM 809 O O . PHE A 1 110 ? -22.153 -2.998 15.259 1.00 96.44 110 PHE A O 1
ATOM 816 N N . ARG A 1 111 ? -20.983 -3.699 13.471 1.00 95.50 111 ARG A N 1
ATOM 817 C CA . ARG A 1 111 ? -21.957 -4.702 13.030 1.00 95.50 111 ARG A CA 1
ATOM 818 C C . ARG A 1 111 ? -22.274 -5.724 14.120 1.00 95.50 111 ARG A C 1
ATOM 820 O O . ARG A 1 111 ? -23.448 -5.957 14.402 1.00 95.50 111 ARG A O 1
ATOM 827 N N . ALA A 1 112 ? -21.252 -6.292 14.762 1.00 94.75 112 ALA A N 1
ATOM 828 C CA . ALA A 1 112 ? -21.433 -7.285 15.822 1.00 94.75 112 ALA A CA 1
ATOM 829 C C . ALA A 1 112 ? -22.233 -6.737 17.019 1.00 94.75 112 ALA A C 1
ATOM 831 O O . ALA A 1 112 ? -22.963 -7.480 17.676 1.00 94.75 112 ALA A O 1
ATOM 832 N N . TYR A 1 113 ? -22.135 -5.432 17.284 1.00 93.75 113 TYR A N 1
ATOM 833 C CA . TYR A 1 113 ? -22.814 -4.753 18.390 1.00 93.75 113 TYR A CA 1
ATOM 834 C C . TYR A 1 113 ? -24.044 -3.929 17.962 1.00 93.75 113 TYR A C 1
ATOM 836 O O . TYR A 1 113 ? -24.569 -3.157 18.761 1.00 93.75 113 TYR A O 1
ATOM 844 N N . GLY A 1 114 ? -24.548 -4.099 16.733 1.00 93.75 114 GLY A N 1
ATOM 845 C CA . GLY A 1 114 ? -25.754 -3.401 16.259 1.00 93.75 114 GLY A CA 1
ATOM 846 C C . GLY A 1 114 ? -25.598 -1.876 16.178 1.00 93.75 114 GLY A C 1
ATOM 847 O O . GLY A 1 114 ? -26.556 -1.124 16.371 1.00 93.75 114 GLY A O 1
ATOM 848 N N . ILE A 1 115 ? -24.376 -1.410 15.942 1.00 95.31 115 ILE A N 1
ATOM 849 C CA . ILE A 1 115 ? -24.031 -0.013 15.697 1.00 95.31 115 ILE A CA 1
ATOM 850 C C . ILE A 1 115 ? -23.901 0.164 14.181 1.00 95.31 115 ILE A C 1
ATOM 852 O O . ILE A 1 115 ? -23.394 -0.714 13.488 1.00 95.31 115 ILE A O 1
ATOM 856 N N . GLU A 1 116 ? -24.384 1.289 13.657 1.00 95.50 116 GLU A N 1
ATOM 857 C CA . GLU A 1 116 ? -24.258 1.620 12.233 1.00 95.50 116 GLU A CA 1
ATOM 858 C C . GLU A 1 116 ? -22.781 1.593 11.803 1.00 95.50 116 GLU A C 1
ATOM 860 O O . GLU A 1 116 ? -21.913 2.015 12.558 1.00 95.50 116 GLU A O 1
ATOM 865 N N . GLU A 1 117 ? -22.459 1.115 10.606 1.00 94.62 117 GLU A N 1
ATOM 866 C CA . GLU A 1 117 ? -21.077 1.100 10.105 1.00 94.62 117 GLU A CA 1
ATOM 867 C C . GLU A 1 117 ? -20.644 2.506 9.643 1.00 94.62 117 GLU A C 1
ATOM 869 O O . GLU A 1 117 ? -21.475 3.367 9.361 1.00 94.62 117 GLU A O 1
ATOM 874 N N . GLU A 1 118 ? -19.344 2.792 9.614 1.00 92.69 118 GLU A N 1
ATOM 875 C CA . GLU A 1 118 ? -18.820 3.981 8.930 1.00 92.69 118 GLU A CA 1
ATOM 876 C C . GLU A 1 118 ? -18.657 3.695 7.430 1.00 92.69 118 GLU A C 1
ATOM 878 O O . GLU A 1 118 ? -18.317 2.569 7.047 1.00 92.69 118 GLU A O 1
ATOM 883 N N . PRO A 1 119 ? -18.867 4.693 6.557 1.00 89.50 119 PRO A N 1
ATOM 884 C CA . PRO A 1 119 ? -18.723 4.497 5.124 1.00 89.50 119 PRO A CA 1
ATOM 885 C C . PRO A 1 119 ? -17.284 4.103 4.776 1.00 89.50 119 PRO A C 1
ATOM 887 O O . PRO A 1 119 ? -16.334 4.801 5.129 1.00 89.50 119 PRO A O 1
ATOM 890 N N . VAL A 1 120 ? -17.130 3.003 4.037 1.00 85.88 120 VAL A N 1
ATOM 891 C CA . VAL A 1 120 ? -15.839 2.593 3.475 1.00 85.88 120 VAL A CA 1
ATOM 892 C C . VAL A 1 120 ? -15.604 3.376 2.182 1.00 85.88 120 VAL A C 1
ATOM 894 O O . VAL A 1 120 ? -16.415 3.265 1.257 1.00 85.88 120 VAL A O 1
ATOM 897 N N . PRO A 1 121 ? -14.524 4.171 2.078 1.00 85.31 121 PRO A N 1
ATOM 898 C CA . PRO A 1 121 ? -14.210 4.891 0.853 1.00 85.31 121 PRO A CA 1
ATOM 899 C C . PRO A 1 121 ? -14.065 3.930 -0.333 1.00 85.31 121 PRO A C 1
ATOM 901 O O . PRO A 1 121 ? -13.359 2.925 -0.247 1.00 85.31 121 PRO A O 1
ATOM 904 N N . ALA A 1 122 ? -14.713 4.240 -1.454 1.00 89.19 122 ALA A N 1
ATOM 905 C CA . ALA A 1 122 ? -14.546 3.470 -2.681 1.00 89.19 122 ALA A CA 1
ATOM 906 C C . ALA A 1 122 ? -13.187 3.769 -3.331 1.00 89.19 122 ALA A C 1
ATOM 908 O O . ALA A 1 122 ? -12.691 4.899 -3.262 1.00 89.19 122 ALA A O 1
ATOM 909 N N . LEU A 1 123 ? -12.613 2.777 -4.019 1.00 90.75 123 LEU A N 1
ATOM 910 C CA . LEU A 1 123 ? -11.474 3.026 -4.898 1.00 90.75 123 LEU A CA 1
ATOM 911 C C . LEU A 1 123 ? -11.856 4.048 -5.987 1.00 90.75 123 LEU A C 1
ATOM 913 O O . LEU A 1 123 ? -12.967 3.985 -6.529 1.00 90.75 123 LEU A O 1
ATOM 917 N N . PRO A 1 124 ? -10.945 4.970 -6.353 1.00 93.25 124 PRO A N 1
ATOM 918 C CA . PRO A 1 124 ? -11.177 5.898 -7.455 1.00 93.25 124 PRO A CA 1
ATOM 919 C C . PRO A 1 124 ? -11.515 5.171 -8.760 1.00 93.25 124 PRO A C 1
ATOM 921 O O . PRO A 1 124 ? -11.034 4.068 -9.019 1.00 93.25 124 PRO A O 1
ATOM 924 N N . GLN A 1 125 ? -12.334 5.797 -9.606 1.00 93.12 125 GLN A N 1
ATOM 925 C CA . GLN A 1 125 ? -12.734 5.211 -10.893 1.00 93.12 125 GLN A CA 1
ATOM 926 C C . GLN A 1 125 ? -11.775 5.567 -12.033 1.00 93.12 125 GLN A C 1
ATOM 928 O O . GLN A 1 125 ? -11.546 4.746 -12.916 1.00 93.12 125 GLN A O 1
ATOM 933 N N . ALA A 1 126 ? -11.189 6.768 -12.015 1.00 96.62 126 ALA A N 1
ATOM 934 C CA . ALA A 1 126 ? -10.230 7.182 -13.033 1.00 96.62 126 ALA A CA 1
ATOM 935 C C . ALA A 1 126 ? -8.975 6.297 -12.986 1.00 96.62 126 ALA A C 1
ATOM 937 O O . ALA A 1 126 ? -8.423 6.062 -11.912 1.00 96.62 126 ALA A O 1
ATOM 938 N N . ALA A 1 127 ? -8.516 5.820 -14.148 1.00 95.62 127 ALA A N 1
ATOM 939 C CA . ALA A 1 127 ? -7.445 4.825 -14.243 1.00 95.62 127 ALA A CA 1
ATOM 940 C C . ALA A 1 127 ? -6.147 5.267 -13.545 1.00 95.62 127 ALA A C 1
ATOM 942 O O . ALA A 1 127 ? -5.560 4.485 -12.797 1.00 95.62 127 ALA A O 1
ATOM 943 N N . TYR A 1 128 ? -5.743 6.528 -13.741 1.00 96.94 128 TYR A N 1
ATOM 944 C CA . TYR A 1 128 ? -4.585 7.112 -13.064 1.00 96.94 128 TYR A CA 1
ATOM 945 C C . TYR A 1 128 ? -4.769 7.109 -11.543 1.00 96.94 128 TYR A C 1
ATOM 947 O O . TYR A 1 128 ? -3.999 6.475 -10.827 1.00 96.94 128 TYR A O 1
ATOM 955 N N . ASP A 1 129 ? -5.833 7.744 -11.044 1.00 96.50 129 ASP A N 1
ATOM 956 C CA . ASP A 1 129 ? -6.081 7.864 -9.604 1.00 96.50 129 ASP A CA 1
ATOM 957 C C . ASP A 1 129 ? -6.249 6.510 -8.920 1.00 96.50 129 ASP A C 1
ATOM 959 O O . ASP A 1 129 ? -5.818 6.338 -7.778 1.00 96.50 129 ASP A O 1
ATOM 963 N N . ARG A 1 130 ? -6.858 5.543 -9.615 1.00 96.06 130 ARG A N 1
ATOM 964 C CA . ARG A 1 130 ? -6.985 4.167 -9.142 1.00 96.06 130 ARG A CA 1
ATOM 965 C C . ARG A 1 130 ? -5.615 3.520 -9.001 1.00 96.06 130 ARG A C 1
ATOM 967 O O . ARG A 1 130 ? -5.335 2.964 -7.947 1.00 96.06 130 ARG A O 1
ATOM 974 N N . ALA A 1 131 ? -4.754 3.622 -10.013 1.00 96.81 131 ALA A N 1
ATOM 975 C CA . ALA A 1 131 ? -3.406 3.066 -9.957 1.00 96.81 131 ALA A CA 1
ATOM 976 C C . ALA A 1 131 ? -2.572 3.702 -8.828 1.00 96.81 131 ALA A C 1
ATOM 978 O O . ALA A 1 131 ? -1.934 2.983 -8.063 1.00 96.81 131 ALA A O 1
ATOM 979 N N . ILE A 1 132 ? -2.668 5.022 -8.635 1.00 97.38 132 ILE A N 1
ATOM 980 C CA . ILE A 1 132 ? -2.032 5.724 -7.509 1.00 97.38 132 ILE A CA 1
ATOM 981 C C . ILE A 1 132 ? -2.573 5.232 -6.155 1.00 97.38 132 ILE A C 1
ATOM 983 O O . ILE A 1 132 ? -1.796 4.982 -5.233 1.00 97.38 132 ILE A O 1
ATOM 987 N N . ALA A 1 133 ? -3.893 5.057 -6.021 1.00 95.44 133 ALA A N 1
ATOM 988 C CA . ALA A 1 133 ? -4.505 4.522 -4.802 1.00 95.44 133 ALA A CA 1
ATOM 989 C C . ALA A 1 133 ? -4.080 3.072 -4.524 1.00 95.44 133 ALA A C 1
ATOM 991 O O . ALA A 1 133 ? -3.775 2.744 -3.377 1.00 95.44 133 ALA A O 1
ATOM 992 N N . CYS A 1 134 ? -4.005 2.229 -5.557 1.00 96.25 134 CYS A N 1
ATOM 993 C CA . CYS A 1 134 ? -3.504 0.861 -5.453 1.00 96.25 134 CYS A CA 1
ATOM 994 C C . CYS A 1 134 ? -2.042 0.832 -4.998 1.00 96.25 134 CYS A C 1
ATOM 996 O O . CYS A 1 134 ? -1.725 0.112 -4.055 1.00 96.25 134 CYS A O 1
ATOM 998 N N . ALA A 1 135 ? -1.173 1.648 -5.607 1.00 96.12 135 ALA A N 1
ATOM 999 C CA . ALA A 1 135 ? 0.237 1.733 -5.236 1.00 96.12 135 ALA A CA 1
ATOM 1000 C C . ALA A 1 135 ? 0.414 2.121 -3.760 1.00 96.12 135 ALA A C 1
ATOM 1002 O O . ALA A 1 135 ? 1.052 1.401 -2.995 1.00 96.12 135 ALA A O 1
ATOM 1003 N N . ALA A 1 136 ? -0.220 3.218 -3.340 1.00 95.19 136 ALA A N 1
ATOM 1004 C CA . ALA A 1 136 ? -0.174 3.694 -1.960 1.00 95.19 136 ALA A CA 1
ATOM 1005 C C . ALA A 1 136 ? -0.692 2.650 -0.955 1.00 95.19 136 ALA A C 1
ATOM 1007 O O . ALA A 1 136 ? -0.079 2.426 0.088 1.00 95.19 136 ALA A O 1
ATOM 1008 N N . SER A 1 137 ? -1.809 1.995 -1.281 1.00 94.50 137 SER A N 1
ATOM 1009 C CA . SER A 1 137 ? -2.453 1.016 -0.400 1.00 94.50 137 SER A CA 1
ATOM 1010 C C . SER A 1 137 ? -1.639 -0.259 -0.252 1.00 94.50 137 SER A C 1
ATOM 1012 O O . SER A 1 137 ? -1.499 -0.753 0.860 1.00 94.50 137 SER A O 1
ATOM 1014 N N . LEU A 1 138 ? -1.076 -0.769 -1.351 1.00 93.94 138 LEU A N 1
ATOM 1015 C CA . LEU A 1 138 ? -0.210 -1.946 -1.334 1.00 93.94 138 LEU A CA 1
ATOM 1016 C C . LEU A 1 138 ? 1.075 -1.679 -0.564 1.00 93.94 138 LEU A C 1
ATOM 1018 O O . LEU A 1 138 ? 1.432 -2.477 0.291 1.00 93.94 138 LEU A O 1
ATOM 1022 N N . ALA A 1 139 ? 1.719 -0.535 -0.793 1.00 92.69 139 ALA A N 1
ATOM 1023 C CA . ALA A 1 139 ? 2.911 -0.169 -0.040 1.00 92.69 139 ALA A CA 1
ATOM 1024 C C . ALA A 1 139 ? 2.628 -0.045 1.466 1.00 92.69 139 ALA A C 1
ATOM 1026 O O . ALA A 1 139 ? 3.436 -0.485 2.282 1.00 92.69 139 ALA A O 1
ATOM 1027 N N . TYR A 1 140 ? 1.482 0.530 1.853 1.00 91.31 140 TYR A N 1
ATOM 1028 C CA . TYR A 1 140 ? 1.109 0.634 3.267 1.00 91.31 140 TYR A CA 1
ATOM 1029 C C . TYR A 1 140 ? 0.728 -0.723 3.870 1.00 91.31 140 TYR A C 1
ATOM 1031 O O . TYR A 1 140 ? 1.100 -1.021 5.002 1.00 91.31 140 TYR A O 1
ATOM 1039 N N . ASP A 1 141 ? 0.027 -1.571 3.117 1.00 91.12 141 ASP A N 1
ATOM 1040 C CA . ASP A 1 141 ? -0.322 -2.924 3.553 1.00 91.12 141 ASP A CA 1
ATOM 1041 C C . ASP A 1 141 ? 0.922 -3.813 3.721 1.00 91.12 141 ASP A C 1
ATOM 1043 O O . ASP A 1 141 ? 1.048 -4.510 4.729 1.00 91.12 141 ASP A O 1
ATOM 1047 N N . ASN A 1 142 ? 1.876 -3.720 2.788 1.00 88.94 142 ASN A N 1
ATOM 1048 C CA . ASN A 1 142 ? 3.147 -4.448 2.808 1.00 88.94 142 ASN A CA 1
ATOM 1049 C C . ASN A 1 142 ? 4.087 -3.980 3.926 1.00 88.94 142 ASN A C 1
ATOM 1051 O O . ASN A 1 142 ? 4.870 -4.783 4.436 1.00 88.94 142 ASN A O 1
ATOM 1055 N N . LEU A 1 143 ? 4.006 -2.708 4.340 1.00 87.69 143 LEU A N 1
ATOM 1056 C CA . LEU A 1 143 ? 4.769 -2.196 5.482 1.00 87.69 143 LEU A CA 1
ATOM 1057 C C . LEU A 1 143 ? 4.436 -2.966 6.774 1.00 87.69 143 LEU A C 1
ATOM 1059 O O . LEU A 1 143 ? 5.313 -3.200 7.610 1.00 87.69 143 LEU A O 1
ATOM 1063 N N . GLY A 1 144 ? 3.174 -3.374 6.941 1.00 84.62 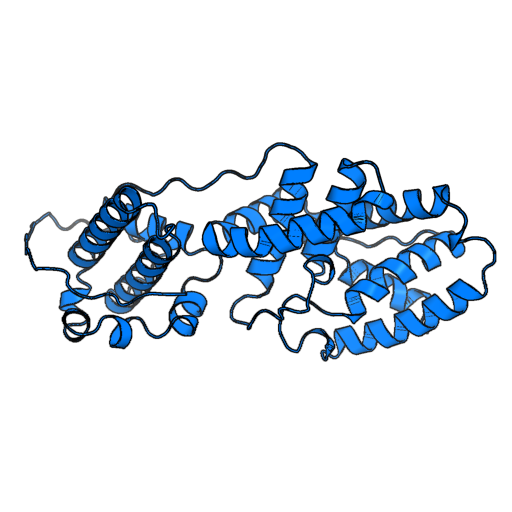144 GLY A N 1
ATOM 1064 C CA . GLY A 1 144 ? 2.709 -4.103 8.117 1.00 84.62 144 GLY A CA 1
ATOM 1065 C C . GLY A 1 144 ? 2.983 -3.336 9.414 1.00 84.62 144 GLY A C 1
ATOM 1066 O O . GLY A 1 144 ? 2.541 -2.203 9.587 1.00 84.62 144 GLY A O 1
ATOM 1067 N N . THR A 1 145 ? 3.713 -3.962 10.340 1.00 81.19 145 THR A N 1
ATOM 1068 C CA . THR A 1 145 ? 4.083 -3.366 11.638 1.00 81.19 145 THR A CA 1
ATOM 1069 C C . THR A 1 145 ? 5.439 -2.655 11.616 1.00 81.19 145 THR A C 1
ATOM 1071 O O . THR A 1 145 ? 5.926 -2.223 12.662 1.00 81.19 145 THR A O 1
ATOM 1074 N N . GLN A 1 146 ? 6.107 -2.600 10.461 1.00 85.31 146 GLN A N 1
ATOM 1075 C CA . GLN A 1 146 ? 7.432 -2.001 10.349 1.00 85.31 146 GLN A CA 1
ATOM 1076 C C . GLN A 1 146 ? 7.328 -0.473 10.346 1.00 85.31 146 GLN A C 1
ATOM 1078 O O . GLN A 1 146 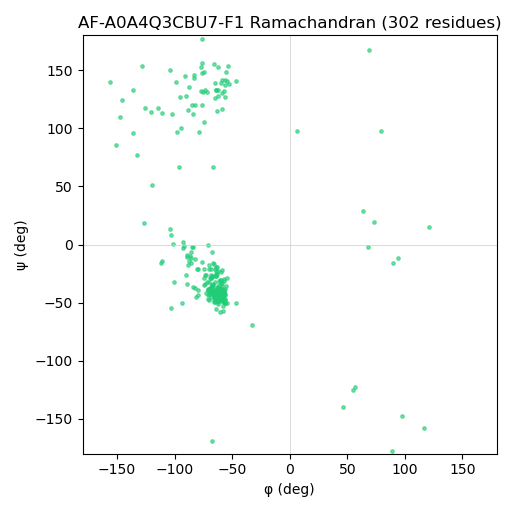? 6.320 0.109 9.945 1.00 85.31 146 GLN A O 1
ATOM 1083 N N . LYS A 1 147 ? 8.385 0.200 10.807 1.00 84.75 147 LYS A N 1
ATOM 1084 C CA . LYS A 1 147 ? 8.425 1.664 10.784 1.00 84.75 147 LYS A CA 1
ATOM 1085 C C . LYS A 1 147 ? 8.647 2.150 9.349 1.00 84.75 147 LYS A C 1
ATOM 1087 O O . LYS A 1 147 ? 9.562 1.636 8.696 1.00 84.75 147 LYS A O 1
ATOM 1092 N N . PRO A 1 148 ? 7.869 3.139 8.874 1.00 85.50 148 PRO A N 1
ATOM 1093 C CA . PRO A 1 148 ? 8.087 3.711 7.557 1.00 85.50 148 PRO A CA 1
ATOM 1094 C C . PRO A 1 148 ? 9.444 4.422 7.514 1.00 85.50 148 PRO A C 1
ATOM 1096 O O . PRO A 1 148 ? 9.823 5.113 8.461 1.00 85.50 148 PRO A O 1
ATOM 1099 N N . ASN A 1 149 ? 10.167 4.259 6.412 1.00 86.06 149 ASN A N 1
ATOM 1100 C CA . ASN A 1 149 ? 11.341 5.048 6.087 1.00 86.06 149 ASN A CA 1
ATOM 1101 C C . ASN A 1 149 ? 10.876 6.356 5.419 1.00 86.06 149 ASN A C 1
ATOM 1103 O O . ASN A 1 149 ? 10.361 6.294 4.303 1.00 86.06 149 ASN A O 1
ATOM 1107 N N . PRO A 1 150 ? 11.047 7.528 6.060 1.00 78.62 150 PRO A N 1
ATOM 1108 C CA . PRO A 1 150 ? 10.602 8.804 5.496 1.00 78.62 150 PRO A CA 1
ATOM 1109 C C . PRO A 1 150 ? 11.365 9.209 4.227 1.00 78.62 150 PRO A C 1
ATOM 1111 O O . PRO A 1 150 ? 10.893 10.073 3.495 1.00 78.62 150 PRO A O 1
ATOM 1114 N N . GLU A 1 151 ? 12.524 8.600 3.967 1.00 81.44 151 GLU A N 1
ATOM 1115 C CA . GLU A 1 151 ? 13.332 8.836 2.766 1.00 81.44 151 GLU A CA 1
ATOM 1116 C C . GLU A 1 151 ? 12.944 7.899 1.606 1.00 81.44 151 GLU A C 1
ATOM 1118 O O . GLU A 1 151 ? 13.375 8.106 0.472 1.00 81.44 151 GLU A O 1
ATOM 1123 N N . SER A 1 152 ? 12.125 6.871 1.866 1.00 83.62 152 SER A N 1
ATOM 1124 C CA . SER A 1 152 ? 11.694 5.906 0.851 1.00 83.62 152 SER A CA 1
ATOM 1125 C C . SER A 1 152 ? 10.499 6.428 0.053 1.00 83.62 152 SER A C 1
ATOM 1127 O O . SER A 1 152 ? 9.601 7.085 0.586 1.00 83.62 152 SER A O 1
ATOM 1129 N N . ARG A 1 153 ? 10.478 6.113 -1.245 1.00 85.62 153 ARG A N 1
ATOM 1130 C CA . ARG A 1 153 ? 9.353 6.396 -2.142 1.00 85.62 153 ARG A CA 1
ATOM 1131 C C . ARG A 1 153 ? 8.578 5.115 -2.403 1.00 85.62 153 ARG A C 1
ATOM 1133 O O . ARG A 1 153 ? 9.148 4.032 -2.499 1.00 85.62 153 ARG A O 1
ATOM 1140 N N . VAL A 1 154 ? 7.277 5.260 -2.641 1.00 87.19 154 VAL A N 1
ATOM 1141 C CA . VAL A 1 154 ? 6.375 4.123 -2.893 1.00 87.19 154 VAL A CA 1
ATOM 1142 C C . VAL A 1 154 ? 6.823 3.267 -4.085 1.00 87.19 154 VAL A C 1
ATOM 1144 O O . VAL A 1 154 ? 6.599 2.061 -4.082 1.00 87.19 154 VAL A O 1
ATOM 1147 N N . VAL A 1 155 ? 7.500 3.859 -5.077 1.00 84.25 155 VAL A N 1
ATOM 1148 C CA . VAL A 1 155 ? 8.010 3.140 -6.263 1.00 84.25 155 VAL A CA 1
ATOM 1149 C C . VAL A 1 155 ? 8.983 2.007 -5.934 1.00 84.25 155 VAL A C 1
ATOM 1151 O O . VAL A 1 155 ? 9.109 1.082 -6.731 1.00 84.25 155 VAL A O 1
ATOM 1154 N N . TYR A 1 156 ? 9.624 2.035 -4.766 1.00 87.44 156 TYR A N 1
ATOM 1155 C CA . TYR A 1 156 ? 10.584 1.010 -4.371 1.00 87.44 156 TYR A CA 1
ATOM 1156 C C . TYR A 1 156 ? 9.930 -0.259 -3.786 1.00 87.44 156 TYR A C 1
ATOM 1158 O O . TYR A 1 156 ? 10.592 -1.288 -3.641 1.00 87.44 156 TYR A O 1
ATOM 1166 N N . ASP A 1 157 ? 8.628 -0.232 -3.463 1.00 89.75 157 ASP A N 1
ATOM 1167 C CA . ASP A 1 157 ? 7.882 -1.456 -3.143 1.00 89.75 157 ASP A CA 1
ATOM 1168 C C . ASP A 1 157 ? 7.542 -2.227 -4.438 1.00 89.75 157 ASP A C 1
ATOM 1170 O O . ASP A 1 157 ? 7.021 -1.630 -5.381 1.00 89.75 157 ASP A O 1
ATOM 1174 N N . PRO A 1 158 ? 7.777 -3.551 -4.518 1.00 89.00 158 PRO A N 1
ATOM 1175 C CA . PRO A 1 158 ? 7.614 -4.295 -5.767 1.00 89.00 158 PRO A CA 1
ATOM 1176 C C . PRO A 1 158 ? 6.214 -4.264 -6.389 1.00 89.00 158 PRO A C 1
ATOM 1178 O O . PRO A 1 158 ? 6.080 -4.243 -7.617 1.00 89.00 158 PRO A O 1
ATOM 1181 N N . GLN A 1 159 ? 5.166 -4.303 -5.563 1.00 91.94 159 GLN A N 1
ATOM 1182 C CA . GLN A 1 159 ? 3.781 -4.293 -6.035 1.00 91.94 159 GLN A CA 1
ATOM 1183 C C . GLN A 1 159 ? 3.313 -2.864 -6.289 1.00 91.94 159 GLN A C 1
ATOM 1185 O O . GLN A 1 159 ? 2.587 -2.610 -7.248 1.00 91.94 159 GLN A O 1
ATOM 1190 N N . ALA A 1 160 ? 3.739 -1.916 -5.459 1.00 93.31 160 ALA A N 1
ATOM 1191 C CA . ALA A 1 160 ? 3.376 -0.524 -5.647 1.00 93.31 160 ALA A CA 1
ATOM 1192 C C . ALA A 1 160 ? 4.079 0.107 -6.856 1.00 93.31 160 ALA A C 1
ATOM 1194 O O . ALA A 1 160 ? 3.443 0.816 -7.636 1.00 93.31 160 ALA A O 1
ATOM 1195 N N . GLY A 1 161 ? 5.353 -0.221 -7.072 1.00 92.75 161 GLY A N 1
ATOM 1196 C CA . GLY A 1 161 ? 6.123 0.171 -8.245 1.00 92.75 161 GLY A CA 1
ATOM 1197 C C . GLY A 1 161 ? 5.467 -0.289 -9.546 1.00 92.75 161 GLY A C 1
ATOM 1198 O O . GLY A 1 161 ? 5.369 0.493 -10.488 1.00 92.75 161 GLY A O 1
ATOM 1199 N N . TYR A 1 162 ? 4.896 -1.497 -9.577 1.00 94.00 162 TYR A N 1
ATOM 1200 C CA . TYR A 1 162 ? 4.080 -1.965 -10.702 1.00 94.00 162 TYR A CA 1
ATOM 1201 C C . TYR A 1 162 ? 2.909 -1.014 -11.013 1.00 94.00 162 TYR A C 1
ATOM 1203 O O . TYR A 1 162 ? 2.739 -0.567 -12.151 1.00 94.00 162 TYR A O 1
ATOM 1211 N N . PHE A 1 163 ? 2.123 -0.643 -10.000 1.00 96.50 163 PHE A N 1
ATOM 1212 C CA . PHE A 1 163 ? 1.006 0.286 -10.184 1.00 96.50 163 PHE A CA 1
ATOM 1213 C C . PHE A 1 163 ? 1.455 1.715 -10.520 1.00 96.50 163 PHE A C 1
ATOM 1215 O O . PHE A 1 163 ? 0.738 2.413 -11.234 1.00 96.50 163 PHE A O 1
ATOM 1222 N N . ILE A 1 164 ? 2.644 2.141 -10.091 1.00 96.06 164 ILE A N 1
ATOM 1223 C CA . ILE A 1 164 ? 3.232 3.429 -10.490 1.00 96.06 164 ILE A CA 1
ATOM 1224 C C . ILE A 1 164 ? 3.561 3.449 -11.987 1.00 96.06 164 ILE A C 1
ATOM 1226 O O . ILE A 1 164 ? 3.231 4.425 -12.661 1.00 96.06 164 ILE A O 1
ATOM 1230 N N . HIS A 1 165 ? 4.097 2.359 -12.541 1.00 94.94 165 HIS A N 1
ATOM 1231 C CA . HIS A 1 165 ? 4.309 2.241 -13.988 1.00 94.94 165 HIS A CA 1
ATOM 1232 C C . HIS A 1 165 ? 2.980 2.249 -14.753 1.00 94.94 165 HIS A C 1
ATOM 1234 O O . HIS A 1 165 ? 2.849 2.946 -15.758 1.00 94.94 165 HIS A O 1
ATOM 1240 N N . LYS A 1 166 ? 1.944 1.565 -14.244 1.00 95.81 166 LYS A N 1
ATOM 1241 C CA . LYS A 1 166 ? 0.591 1.652 -14.826 1.00 95.81 166 LYS A CA 1
ATOM 1242 C C . LYS A 1 166 ? 0.026 3.070 -14.797 1.00 95.81 166 LYS A C 1
ATOM 1244 O O . LYS A 1 166 ? -0.594 3.494 -15.770 1.00 95.81 166 LYS A O 1
ATOM 1249 N N . ALA A 1 167 ? 0.219 3.793 -13.695 1.00 97.31 167 ALA A N 1
ATOM 1250 C CA . ALA A 1 167 ? -0.222 5.176 -13.574 1.00 97.31 167 ALA A CA 1
ATOM 1251 C C . ALA A 1 167 ? 0.506 6.069 -14.589 1.00 97.31 167 ALA A C 1
ATOM 1253 O O . ALA A 1 167 ? -0.141 6.840 -15.292 1.00 97.31 167 ALA A O 1
ATOM 1254 N N . ALA A 1 168 ? 1.824 5.913 -14.741 1.00 96.12 168 ALA A N 1
ATOM 1255 C CA . ALA A 1 168 ? 2.602 6.640 -15.741 1.00 96.12 168 ALA A CA 1
ATOM 1256 C C . ALA A 1 168 ? 2.068 6.400 -17.165 1.00 96.12 168 ALA A C 1
ATOM 1258 O O . ALA A 1 168 ? 1.771 7.355 -17.882 1.00 96.12 168 ALA A O 1
ATOM 1259 N N . VAL A 1 169 ? 1.828 5.136 -17.540 1.00 95.12 169 VAL A N 1
ATOM 1260 C CA . VAL A 1 169 ? 1.222 4.780 -18.838 1.00 95.12 169 VAL A CA 1
ATOM 1261 C C . VAL A 1 169 ? -0.158 5.423 -19.009 1.00 95.12 169 VAL A C 1
ATOM 1263 O O . VAL A 1 169 ? -0.439 5.991 -20.062 1.00 95.12 169 VAL A O 1
ATOM 1266 N N . ALA A 1 170 ? -1.006 5.397 -17.977 1.00 95.62 170 ALA A N 1
ATOM 1267 C CA . ALA A 1 170 ? -2.333 6.014 -18.022 1.00 95.62 170 ALA A CA 1
ATOM 1268 C C . ALA A 1 170 ? -2.293 7.550 -18.153 1.00 95.62 170 ALA A C 1
ATOM 1270 O O . ALA A 1 170 ? -3.238 8.135 -18.679 1.00 95.62 170 ALA A O 1
ATOM 1271 N N . ALA A 1 171 ? -1.226 8.199 -17.680 1.00 94.50 171 ALA A N 1
ATOM 1272 C CA . ALA A 1 171 ? -1.046 9.649 -17.744 1.00 94.50 171 ALA A CA 1
ATOM 1273 C C . ALA A 1 171 ? -0.361 10.148 -19.024 1.00 94.50 171 ALA A C 1
ATOM 1275 O O . ALA A 1 171 ? -0.341 11.355 -19.255 1.00 94.50 171 ALA A O 1
ATOM 1276 N N . GLY A 1 172 ? 0.168 9.250 -19.860 1.00 90.62 172 GLY A N 1
ATOM 1277 C CA . GLY A 1 172 ? 0.802 9.615 -21.128 1.00 90.62 172 GLY A CA 1
ATOM 1278 C C . GLY A 1 172 ? 2.264 9.203 -21.272 1.00 90.62 172 GLY A C 1
ATOM 1279 O O . GLY A 1 172 ? 2.915 9.704 -22.184 1.00 90.62 172 GLY A O 1
ATOM 1280 N N . GLY A 1 173 ? 2.774 8.311 -20.416 1.00 89.50 173 GLY A N 1
ATOM 1281 C CA . GLY A 1 173 ? 4.044 7.623 -20.649 1.00 89.50 173 GLY A CA 1
ATOM 1282 C C . GLY A 1 173 ? 5.148 7.906 -19.634 1.00 89.50 173 GLY A C 1
ATOM 1283 O O . GLY A 1 173 ? 4.900 8.301 -18.492 1.00 89.50 173 GLY A O 1
ATOM 1284 N N . ALA A 1 174 ? 6.393 7.685 -20.050 1.00 86.00 174 ALA A N 1
ATOM 1285 C CA . ALA A 1 174 ? 7.579 7.668 -19.195 1.00 86.00 174 ALA A CA 1
ATOM 1286 C C . ALA A 1 174 ? 7.829 8.985 -18.443 1.00 86.00 174 ALA A C 1
ATOM 1288 O O . ALA A 1 174 ? 8.272 8.975 -17.294 1.00 86.00 174 ALA A O 1
ATOM 1289 N N . THR A 1 175 ? 7.480 10.126 -19.041 1.00 89.19 175 THR A N 1
ATOM 1290 C CA . THR A 1 175 ? 7.635 11.453 -18.418 1.00 89.19 175 THR A CA 1
ATOM 1291 C C . THR A 1 175 ? 6.787 11.629 -17.155 1.00 89.19 175 THR A C 1
ATOM 1293 O O . THR A 1 175 ? 7.092 12.481 -16.321 1.00 89.19 175 THR A O 1
ATOM 1296 N N . TYR A 1 176 ? 5.754 10.801 -16.971 1.00 93.81 176 TYR A N 1
ATOM 1297 C CA . TYR A 1 176 ? 4.863 10.842 -15.813 1.00 93.81 176 TYR A CA 1
ATOM 1298 C C . TYR A 1 176 ? 5.286 9.915 -14.673 1.00 93.81 176 TYR A C 1
ATOM 1300 O O . TYR A 1 176 ? 4.653 9.951 -13.620 1.00 93.81 176 TYR A O 1
ATOM 1308 N N . LEU A 1 177 ? 6.350 9.118 -14.823 1.00 91.62 177 LEU A N 1
ATOM 1309 C CA . LEU A 1 177 ? 6.762 8.155 -13.796 1.00 91.62 177 LEU A CA 1
ATOM 1310 C C . LEU A 1 177 ? 7.132 8.834 -12.470 1.00 91.62 177 LEU A C 1
ATOM 1312 O O . LEU A 1 177 ? 6.692 8.407 -11.402 1.00 91.62 177 LEU A O 1
ATOM 1316 N N . VAL A 1 178 ? 7.881 9.939 -12.538 1.00 91.50 178 VAL A N 1
ATOM 1317 C CA . VAL A 1 178 ? 8.265 10.720 -11.352 1.00 91.50 178 VAL A CA 1
ATOM 1318 C C . VAL A 1 178 ? 7.029 11.279 -10.654 1.00 91.50 178 VAL A C 1
ATOM 1320 O O . VAL A 1 178 ? 6.879 11.079 -9.450 1.00 91.50 178 VAL A O 1
ATOM 1323 N N . LYS A 1 179 ? 6.116 11.890 -11.423 1.00 95.00 179 LYS A N 1
ATOM 1324 C CA . LYS A 1 179 ? 4.854 12.432 -10.907 1.00 95.00 179 LYS A CA 1
ATOM 1325 C C . LYS A 1 179 ? 3.991 11.340 -10.275 1.00 95.00 179 LYS A C 1
ATOM 1327 O O . LYS A 1 179 ? 3.458 11.540 -9.192 1.00 95.00 179 LYS A O 1
ATOM 1332 N N . ALA A 1 180 ? 3.871 10.180 -10.918 1.00 96.12 180 ALA A N 1
ATOM 1333 C CA . ALA A 1 180 ? 3.113 9.056 -10.384 1.00 96.12 180 ALA A CA 1
ATOM 1334 C C . ALA A 1 180 ? 3.699 8.557 -9.055 1.00 96.12 180 ALA A C 1
ATOM 1336 O O . ALA A 1 180 ? 2.958 8.278 -8.115 1.00 96.12 180 ALA A O 1
ATOM 1337 N N . SER A 1 181 ? 5.026 8.495 -8.942 1.00 93.06 181 SER A N 1
ATOM 1338 C CA . SER A 1 181 ? 5.692 8.143 -7.687 1.00 93.06 181 SER A CA 1
ATOM 1339 C C . SER A 1 181 ? 5.470 9.195 -6.585 1.00 93.06 181 SER A C 1
ATOM 1341 O O . SER A 1 181 ? 5.196 8.828 -5.439 1.00 93.06 181 SER A O 1
ATOM 1343 N N . ASP A 1 182 ? 5.498 10.493 -6.913 1.00 93.12 182 ASP A N 1
ATOM 1344 C CA . ASP A 1 182 ? 5.207 11.587 -5.966 1.00 93.12 182 ASP A CA 1
ATOM 1345 C C . ASP A 1 182 ? 3.754 11.578 -5.492 1.00 93.12 182 ASP A C 1
ATOM 1347 O O . ASP A 1 182 ? 3.479 11.671 -4.291 1.00 93.12 182 ASP A O 1
ATOM 1351 N N . ASP A 1 183 ? 2.816 11.404 -6.420 1.00 95.81 183 ASP A N 1
ATOM 1352 C CA . ASP A 1 183 ? 1.392 11.327 -6.115 1.00 95.81 183 ASP A CA 1
ATOM 1353 C C . ASP A 1 183 ? 1.094 10.101 -5.241 1.00 95.81 183 ASP A C 1
ATOM 1355 O O . ASP A 1 183 ? 0.352 10.200 -4.262 1.00 95.81 183 ASP A O 1
ATOM 1359 N N . ALA A 1 184 ? 1.706 8.949 -5.540 1.00 95.12 184 ALA A N 1
ATOM 1360 C CA . ALA A 1 184 ? 1.557 7.735 -4.740 1.00 95.12 184 ALA A CA 1
ATOM 1361 C C . ALA A 1 184 ? 2.165 7.888 -3.343 1.00 95.12 184 ALA A C 1
ATOM 1363 O O . ALA A 1 184 ? 1.553 7.465 -2.365 1.00 95.12 184 ALA A O 1
ATOM 1364 N N . THR A 1 185 ? 3.321 8.542 -3.225 1.00 90.81 185 THR A N 1
ATOM 1365 C CA . THR A 1 185 ? 3.972 8.811 -1.933 1.00 90.81 185 THR A CA 1
ATOM 1366 C C . THR A 1 185 ? 3.157 9.791 -1.088 1.00 90.81 185 THR A C 1
ATOM 1368 O O . THR A 1 185 ? 2.966 9.577 0.107 1.00 90.81 185 THR A O 1
ATOM 1371 N N . THR A 1 186 ? 2.568 10.813 -1.708 1.00 90.44 186 THR A N 1
ATOM 1372 C CA . THR A 1 186 ? 1.619 11.716 -1.038 1.00 90.44 186 THR A CA 1
ATOM 1373 C C . THR A 1 186 ? 0.374 10.955 -0.574 1.00 90.44 186 THR A C 1
ATOM 1375 O O . THR A 1 186 ? -0.105 11.122 0.551 1.00 90.44 186 THR A O 1
ATOM 1378 N N . ARG A 1 187 ? -0.145 10.061 -1.422 1.00 91.19 187 ARG A N 1
ATOM 1379 C CA . ARG A 1 187 ? -1.338 9.261 -1.128 1.00 91.19 187 ARG A CA 1
ATOM 1380 C C . ARG A 1 187 ? -1.085 8.134 -0.128 1.00 91.19 187 ARG A C 1
ATOM 1382 O O . ARG A 1 187 ? -2.032 7.702 0.518 1.00 91.19 187 ARG A O 1
ATOM 1389 N N . PHE A 1 188 ? 0.156 7.693 0.065 1.00 89.31 188 PHE A N 1
ATOM 1390 C CA . PHE A 1 188 ? 0.535 6.723 1.098 1.00 89.31 188 PHE A CA 1
ATOM 1391 C C . PHE A 1 188 ? 0.144 7.208 2.498 1.00 89.31 188 PHE A C 1
ATOM 1393 O O . PHE A 1 188 ? -0.444 6.458 3.275 1.00 89.31 188 PHE A O 1
ATOM 1400 N N . GLN A 1 189 ? 0.373 8.491 2.793 1.00 80.44 189 GLN A N 1
ATOM 1401 C CA . GLN A 1 189 ? -0.058 9.087 4.061 1.00 80.44 189 GLN A CA 1
ATOM 1402 C C . GLN A 1 189 ? -1.588 9.085 4.193 1.00 80.44 189 GLN A C 1
ATOM 1404 O O . GLN A 1 189 ? -2.118 8.763 5.253 1.00 80.44 189 GLN A O 1
ATOM 1409 N N . GLN A 1 190 ? -2.307 9.360 3.100 1.00 82.12 190 GLN A N 1
ATOM 1410 C CA . GLN A 1 190 ? -3.774 9.297 3.077 1.00 82.12 190 GLN A CA 1
ATOM 1411 C C . GLN A 1 190 ? -4.300 7.863 3.239 1.00 82.12 190 GLN A C 1
ATOM 1413 O O . GLN A 1 190 ? -5.336 7.647 3.863 1.00 82.12 190 GLN A O 1
ATOM 1418 N N . ALA A 1 191 ? -3.596 6.862 2.702 1.00 84.88 191 ALA A N 1
ATOM 1419 C CA . ALA A 1 191 ? -3.961 5.456 2.854 1.00 84.88 191 ALA A CA 1
ATOM 1420 C C . ALA A 1 191 ? -3.934 5.032 4.334 1.00 84.88 191 ALA A C 1
ATOM 1422 O O . ALA A 1 191 ? -4.852 4.345 4.786 1.00 84.88 191 ALA A O 1
ATOM 1423 N N . ALA A 1 192 ? -2.957 5.524 5.106 1.00 77.94 192 ALA A N 1
ATOM 1424 C CA . ALA A 1 192 ? -2.893 5.309 6.552 1.00 77.94 192 ALA A CA 1
ATOM 1425 C C . ALA A 1 192 ? -4.101 5.909 7.297 1.00 77.94 192 ALA A C 1
ATOM 1427 O O . ALA A 1 192 ? -4.643 5.289 8.217 1.00 77.94 192 ALA A O 1
ATOM 1428 N N . THR A 1 193 ? -4.576 7.083 6.868 1.00 80.69 193 THR A N 1
ATOM 1429 C CA . THR A 1 193 ? -5.690 7.796 7.516 1.00 80.69 193 THR A CA 1
ATOM 1430 C C . THR A 1 193 ? -7.078 7.402 7.015 1.00 80.69 193 THR A C 1
ATOM 1432 O O . THR A 1 193 ? -8.065 7.738 7.659 1.00 80.69 193 THR A O 1
ATOM 1435 N N . ASN A 1 194 ? -7.190 6.702 5.884 1.00 81.88 194 ASN A N 1
ATOM 1436 C CA . ASN A 1 194 ? -8.483 6.273 5.336 1.00 81.88 194 ASN A CA 1
ATOM 1437 C C . ASN A 1 194 ? -8.947 4.916 5.887 1.00 81.88 194 ASN A C 1
ATOM 1439 O O . ASN A 1 194 ? -10.116 4.572 5.736 1.00 81.88 194 ASN A O 1
ATOM 1443 N N . GLY A 1 195 ? -8.042 4.119 6.470 1.00 83.19 195 GLY A N 1
ATOM 1444 C CA . GLY A 1 195 ? -8.356 2.851 7.150 1.00 83.19 195 GLY A CA 1
ATOM 1445 C C . GLY A 1 195 ? -8.837 1.697 6.286 1.00 83.19 195 GLY A C 1
ATOM 1446 O O . GLY A 1 195 ? -9.052 0.602 6.802 1.00 83.19 195 GLY A O 1
ATOM 1447 N N . ALA A 1 196 ? -8.980 1.938 4.985 1.00 85.88 196 ALA A N 1
ATOM 1448 C CA . ALA A 1 196 ? -9.405 0.974 3.981 1.00 85.88 196 ALA A CA 1
ATOM 1449 C C . ALA A 1 196 ? -8.238 0.447 3.128 1.00 85.88 196 ALA A C 1
ATOM 1451 O O . ALA A 1 196 ? -8.477 -0.245 2.143 1.00 85.88 196 ALA A O 1
ATOM 1452 N N . ALA A 1 197 ? -6.985 0.761 3.474 1.00 91.62 197 ALA A N 1
ATOM 1453 C CA . ALA A 1 197 ? -5.823 0.434 2.649 1.00 91.62 197 ALA A CA 1
ATOM 1454 C C . ALA A 1 197 ? -5.705 -1.070 2.356 1.00 91.62 197 ALA A C 1
ATOM 1456 O O . ALA A 1 197 ? -5.468 -1.436 1.211 1.00 91.62 197 ALA A O 1
ATOM 1457 N N . ARG A 1 198 ? -5.956 -1.959 3.327 1.00 91.12 198 ARG A N 1
ATOM 1458 C CA . ARG A 1 198 ? -5.988 -3.409 3.051 1.00 91.12 198 ARG A CA 1
ATOM 1459 C C . ARG A 1 198 ? -7.103 -3.795 2.086 1.00 91.12 198 ARG A C 1
ATOM 1461 O O . ARG A 1 198 ? -6.850 -4.515 1.131 1.00 91.12 198 ARG A O 1
ATOM 1468 N N . ALA A 1 199 ? -8.318 -3.295 2.309 1.00 90.00 199 ALA A N 1
ATOM 1469 C CA . ALA A 1 199 ? -9.456 -3.594 1.441 1.00 90.00 199 ALA A CA 1
ATOM 1470 C C . ALA A 1 199 ? -9.191 -3.128 -0.001 1.00 90.00 199 ALA A C 1
ATOM 1472 O O . ALA A 1 199 ? -9.460 -3.852 -0.955 1.00 90.00 199 ALA A O 1
ATOM 1473 N N . TRP A 1 200 ? -8.591 -1.947 -0.155 1.00 93.50 200 TRP A 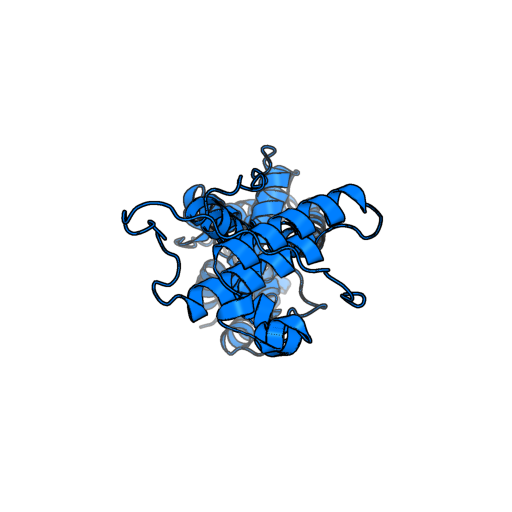N 1
ATOM 1474 C CA . TRP A 1 200 ? -8.142 -1.424 -1.440 1.00 93.50 200 TRP A CA 1
ATOM 1475 C C . TRP A 1 200 ? -7.025 -2.271 -2.046 1.00 93.50 200 TRP A C 1
ATOM 1477 O O . TRP A 1 200 ? -7.118 -2.631 -3.213 1.00 93.50 200 TRP A O 1
ATOM 1487 N N . ALA A 1 201 ? -6.002 -2.638 -1.272 1.00 93.44 201 ALA A N 1
ATOM 1488 C CA . ALA A 1 201 ? -4.922 -3.504 -1.734 1.00 93.44 201 ALA A CA 1
ATOM 1489 C C . ALA A 1 201 ? -5.457 -4.859 -2.223 1.00 93.44 201 ALA A C 1
ATOM 1491 O O . ALA A 1 201 ? -5.062 -5.326 -3.291 1.00 93.44 201 ALA A O 1
ATOM 1492 N N . ASP A 1 202 ? -6.375 -5.478 -1.479 1.00 93.19 202 ASP A N 1
ATOM 1493 C CA . ASP A 1 202 ? -7.018 -6.741 -1.843 1.00 93.19 202 ASP A CA 1
ATOM 1494 C C . ASP A 1 202 ? -7.853 -6.606 -3.112 1.00 93.19 202 ASP A C 1
ATOM 1496 O O . ASP A 1 202 ? -7.693 -7.416 -4.026 1.00 93.19 202 ASP A O 1
ATOM 1500 N N . GLN A 1 203 ? -8.656 -5.548 -3.228 1.00 94.12 203 GLN A N 1
ATOM 1501 C CA . GLN A 1 203 ? -9.406 -5.267 -4.448 1.00 94.12 203 GLN A CA 1
ATOM 1502 C C . GLN A 1 203 ? -8.468 -5.059 -5.651 1.00 94.12 203 GLN A C 1
ATOM 1504 O O . GLN A 1 203 ? -8.681 -5.658 -6.701 1.00 94.12 203 GLN A O 1
ATOM 1509 N N . CYS A 1 204 ? -7.383 -4.294 -5.501 1.00 95.38 204 CYS A N 1
ATOM 1510 C CA . CYS A 1 204 ? -6.398 -4.085 -6.566 1.00 95.38 204 CYS A CA 1
ATOM 1511 C C . CYS A 1 204 ? -5.699 -5.392 -6.985 1.00 95.38 204 CYS A C 1
ATOM 1513 O O . CYS A 1 204 ? -5.466 -5.607 -8.172 1.00 95.38 204 CYS A O 1
ATOM 1515 N N . LYS A 1 205 ? -5.387 -6.282 -6.031 1.00 94.44 205 LYS A N 1
ATOM 1516 C CA . LYS A 1 205 ? -4.816 -7.618 -6.300 1.00 94.44 205 LYS A CA 1
ATOM 1517 C C . LYS A 1 205 ? -5.811 -8.543 -7.011 1.00 94.44 205 LYS A C 1
ATOM 1519 O O . LYS A 1 205 ? -5.395 -9.358 -7.830 1.00 94.44 205 LYS A O 1
ATOM 1524 N N . GLN A 1 206 ? -7.103 -8.438 -6.696 1.00 94.00 206 GLN A N 1
ATOM 1525 C CA . GLN A 1 206 ? -8.167 -9.219 -7.340 1.00 94.00 206 GLN A CA 1
ATOM 1526 C C . GLN A 1 206 ? -8.448 -8.744 -8.769 1.00 94.00 206 GLN A C 1
ATOM 1528 O O . GLN A 1 206 ? -8.626 -9.566 -9.664 1.00 94.00 206 GLN A O 1
ATOM 1533 N N . GLU A 1 207 ? -8.477 -7.429 -8.984 1.00 93.56 207 GLU A N 1
ATOM 1534 C CA . GLU A 1 207 ? -8.712 -6.826 -10.300 1.00 93.56 207 GLU A CA 1
ATOM 1535 C C . GLU A 1 207 ? -7.508 -6.980 -11.240 1.00 93.56 207 GLU A C 1
ATOM 1537 O O . GLU A 1 207 ? -7.681 -7.003 -12.459 1.00 93.56 207 GLU A O 1
ATOM 1542 N N . ASP A 1 208 ? -6.295 -7.108 -10.693 1.00 92.75 208 ASP A N 1
ATOM 1543 C CA . ASP A 1 208 ? -5.077 -7.295 -11.474 1.00 92.75 208 ASP A CA 1
ATOM 1544 C C . ASP A 1 208 ? -4.154 -8.374 -10.894 1.00 92.75 208 ASP A C 1
ATOM 1546 O O . ASP A 1 208 ? -3.294 -8.128 -10.043 1.00 92.75 208 ASP A O 1
ATOM 1550 N N . ALA A 1 209 ? -4.282 -9.590 -11.428 1.00 88.62 209 ALA A N 1
ATOM 1551 C CA . ALA A 1 209 ? -3.490 -10.738 -10.998 1.00 88.62 209 ALA A CA 1
ATOM 1552 C C . ALA A 1 209 ? -1.968 -10.539 -11.161 1.00 88.62 209 ALA A C 1
ATOM 1554 O O . ALA A 1 209 ? -1.195 -11.165 -10.426 1.00 88.62 209 ALA A O 1
ATOM 1555 N N . LYS A 1 210 ? -1.512 -9.651 -12.064 1.00 89.62 210 LYS A N 1
ATOM 1556 C CA . LYS A 1 210 ? -0.076 -9.374 -12.258 1.00 89.62 210 LYS A CA 1
ATOM 1557 C C . LYS A 1 210 ? 0.544 -8.656 -11.061 1.00 89.62 210 LYS A C 1
ATOM 1559 O O . LYS A 1 210 ? 1.752 -8.765 -10.858 1.00 89.62 210 LYS A O 1
ATOM 1564 N N . ALA A 1 211 ? -0.271 -7.997 -10.233 1.00 86.94 211 ALA A N 1
ATOM 1565 C CA . ALA A 1 211 ? 0.158 -7.439 -8.955 1.00 86.94 211 ALA A CA 1
ATOM 1566 C C . ALA A 1 211 ? 0.478 -8.515 -7.905 1.00 86.94 211 ALA A C 1
ATOM 1568 O O . ALA A 1 211 ? 1.134 -8.213 -6.911 1.00 86.94 211 ALA A O 1
ATOM 1569 N N . VAL A 1 212 ? 0.027 -9.761 -8.091 1.00 85.19 212 VAL A N 1
ATOM 1570 C CA . VAL A 1 212 ? 0.277 -10.883 -7.170 1.00 85.19 212 VAL A CA 1
ATOM 1571 C C . VAL A 1 212 ? 1.361 -11.797 -7.727 1.00 85.19 212 VAL A C 1
ATOM 1573 O O . VAL A 1 212 ? 2.369 -12.059 -7.061 1.00 85.19 212 VAL A O 1
ATOM 1576 N N . LYS A 1 213 ? 1.164 -12.270 -8.959 1.00 78.81 213 LYS A N 1
ATOM 1577 C CA . LYS A 1 213 ?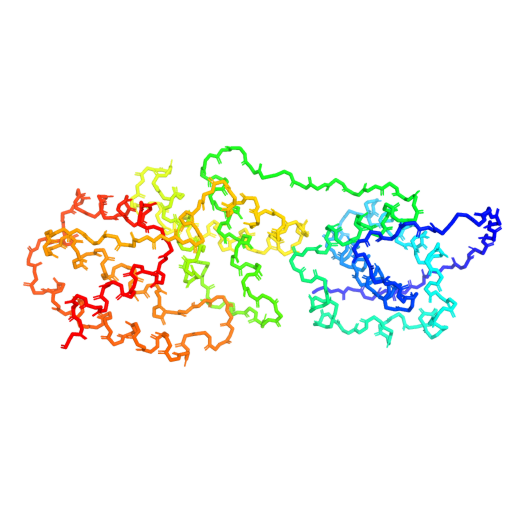 2.066 -13.191 -9.644 1.00 78.81 213 LYS A CA 1
ATOM 1578 C C . LYS A 1 213 ? 2.072 -12.890 -11.135 1.00 78.81 213 LYS A C 1
ATOM 1580 O O . LYS A 1 213 ? 1.039 -12.966 -11.791 1.00 78.81 213 LYS A O 1
ATOM 1585 N N . ALA A 1 214 ? 3.254 -12.641 -11.672 1.00 75.00 214 ALA A N 1
ATOM 1586 C CA . ALA A 1 214 ? 3.502 -12.537 -13.091 1.00 75.00 214 ALA A CA 1
ATOM 1587 C C . ALA A 1 214 ? 4.677 -13.443 -13.484 1.00 75.00 214 ALA A C 1
ATOM 1589 O O . ALA A 1 214 ? 5.540 -13.790 -12.679 1.00 75.00 214 ALA A O 1
ATOM 1590 N N . VAL A 1 215 ? 4.692 -13.871 -14.741 1.00 72.38 215 VAL A N 1
ATOM 1591 C CA . VAL A 1 215 ? 5.913 -14.391 -15.354 1.00 72.38 215 VAL A CA 1
ATOM 1592 C C . VAL A 1 215 ? 6.520 -13.196 -16.063 1.00 72.38 215 VAL A C 1
ATOM 1594 O O . VAL A 1 215 ? 6.030 -12.804 -17.119 1.00 72.38 215 VAL A O 1
ATOM 1597 N N . ALA A 1 216 ? 7.519 -12.568 -15.445 1.00 80.38 216 ALA A N 1
ATOM 1598 C CA . ALA A 1 216 ? 8.201 -11.442 -16.062 1.00 80.38 216 ALA A CA 1
ATOM 1599 C C . ALA A 1 216 ? 8.888 -11.918 -17.350 1.00 80.38 216 ALA A C 1
ATOM 1601 O O . ALA A 1 216 ? 9.794 -12.753 -17.313 1.00 80.38 216 ALA A O 1
ATOM 1602 N N . VAL A 1 217 ? 8.439 -11.400 -18.493 1.00 83.56 217 VAL A N 1
ATOM 1603 C CA . VAL A 1 217 ? 9.059 -11.658 -19.794 1.00 83.56 217 VAL A CA 1
ATOM 1604 C C . VAL A 1 217 ? 9.879 -10.435 -20.163 1.00 83.56 217 VAL A C 1
ATOM 1606 O O . VAL A 1 217 ? 9.332 -9.361 -20.399 1.00 83.56 217 VAL A O 1
ATOM 1609 N N . LEU A 1 218 ? 11.201 -10.598 -20.194 1.00 90.31 218 LEU A N 1
ATOM 1610 C CA . LEU A 1 218 ? 12.093 -9.546 -20.666 1.00 90.31 218 LEU A CA 1
ATOM 1611 C C . LEU A 1 218 ? 12.055 -9.465 -22.201 1.00 90.31 218 LEU A C 1
ATOM 1613 O O . LEU A 1 218 ? 11.933 -10.507 -22.851 1.00 90.31 218 LEU A O 1
ATOM 1617 N N . PRO A 1 219 ? 12.231 -8.266 -22.786 1.00 90.00 219 PRO A N 1
ATOM 1618 C CA . PRO A 1 219 ? 12.435 -8.086 -24.222 1.00 90.00 219 PRO A CA 1
ATOM 1619 C C . PRO A 1 219 ? 13.471 -9.053 -24.787 1.00 90.00 219 PRO A C 1
ATOM 1621 O O . PRO A 1 219 ? 14.496 -9.280 -24.150 1.00 90.00 219 PRO A O 1
ATOM 1624 N N . ALA A 1 220 ? 13.265 -9.600 -25.984 1.00 88.94 220 ALA A N 1
ATOM 1625 C CA . ALA A 1 220 ? 14.304 -10.410 -26.620 1.00 88.94 220 ALA A CA 1
ATOM 1626 C C . ALA A 1 220 ? 15.518 -9.536 -26.976 1.00 88.94 220 ALA A C 1
ATOM 1628 O O . ALA A 1 220 ? 16.663 -9.932 -26.735 1.00 88.94 220 ALA A O 1
ATOM 1629 N N . GLU A 1 221 ? 15.257 -8.320 -27.464 1.00 89.19 221 GLU A N 1
ATOM 1630 C CA . GLU A 1 221 ? 16.274 -7.357 -27.864 1.00 89.19 221 GLU A CA 1
ATOM 1631 C C . GLU A 1 221 ? 17.094 -6.900 -26.656 1.00 89.19 221 GLU A C 1
ATOM 1633 O O . GLU A 1 221 ? 16.556 -6.431 -25.651 1.00 89.19 221 GLU A O 1
ATOM 1638 N N . GLU A 1 222 ? 18.417 -7.020 -26.753 1.00 89.50 222 GLU A N 1
ATOM 1639 C CA . GLU A 1 222 ? 19.308 -6.698 -25.640 1.00 89.50 222 GLU A CA 1
ATOM 1640 C C . GLU A 1 222 ? 19.233 -5.229 -25.191 1.00 89.50 222 GLU A C 1
ATOM 1642 O O . GLU A 1 222 ? 19.096 -5.027 -23.986 1.00 89.50 222 GLU A O 1
ATOM 1647 N N . PRO A 1 223 ? 19.217 -4.209 -26.076 1.00 88.81 223 PRO A N 1
ATOM 1648 C CA . PRO A 1 223 ? 19.098 -2.812 -25.645 1.00 88.81 223 PRO A CA 1
ATOM 1649 C C . PRO A 1 223 ? 17.802 -2.526 -24.876 1.00 88.81 223 PRO A C 1
ATOM 1651 O O . PRO A 1 223 ? 17.830 -1.856 -23.846 1.00 88.81 223 PRO A O 1
ATOM 1654 N N . ALA A 1 224 ? 16.676 -3.089 -25.328 1.00 89.12 224 ALA A N 1
ATOM 1655 C CA . ALA A 1 224 ? 15.384 -2.950 -24.660 1.00 89.12 224 ALA A CA 1
ATOM 1656 C C . ALA A 1 224 ? 15.372 -3.659 -23.297 1.00 89.12 224 ALA A C 1
ATOM 1658 O O . ALA A 1 224 ? 14.862 -3.127 -22.314 1.00 89.12 224 ALA A O 1
ATOM 1659 N N . ALA A 1 225 ? 15.959 -4.857 -23.219 1.00 92.31 225 ALA A N 1
ATOM 1660 C CA . ALA A 1 225 ? 16.074 -5.595 -21.966 1.00 92.31 225 ALA A CA 1
ATOM 1661 C C . ALA A 1 225 ? 17.009 -4.899 -20.971 1.00 92.31 225 ALA A C 1
ATOM 1663 O O . ALA A 1 225 ? 16.698 -4.850 -19.787 1.00 92.31 225 ALA A O 1
ATOM 1664 N N . LEU A 1 226 ? 18.133 -4.350 -21.436 1.00 93.31 226 LEU A N 1
ATOM 1665 C CA . LEU A 1 226 ? 19.057 -3.587 -20.602 1.00 93.31 226 LEU A CA 1
ATOM 1666 C C . LEU A 1 226 ? 18.392 -2.325 -20.050 1.00 93.31 226 LEU A C 1
ATOM 1668 O O . LEU A 1 226 ? 18.513 -2.080 -18.856 1.00 93.31 226 LEU A O 1
ATOM 1672 N N . LEU A 1 227 ? 17.655 -1.573 -20.875 1.00 92.06 227 LEU A N 1
ATOM 1673 C CA . LEU A 1 227 ? 16.952 -0.365 -20.434 1.00 92.06 227 LEU A CA 1
ATOM 1674 C C . LEU A 1 227 ? 15.865 -0.686 -19.396 1.00 92.06 227 LEU A C 1
ATOM 1676 O O . LEU A 1 227 ? 15.801 -0.042 -18.354 1.00 92.06 227 LEU A O 1
ATOM 1680 N N . MET A 1 228 ? 15.069 -1.733 -19.639 1.00 92.38 228 MET A N 1
ATOM 1681 C CA . MET A 1 228 ? 14.064 -2.219 -18.686 1.00 92.38 228 MET A CA 1
ATOM 1682 C C . MET A 1 228 ? 14.689 -2.669 -17.363 1.00 92.38 228 MET A C 1
ATOM 1684 O O . MET A 1 228 ? 14.167 -2.378 -16.289 1.00 92.38 228 MET A O 1
ATOM 1688 N N . CYS A 1 229 ? 15.800 -3.398 -17.433 1.00 94.31 229 CYS A N 1
ATOM 1689 C CA . CYS A 1 229 ? 16.475 -3.906 -16.250 1.00 94.31 229 CYS A CA 1
ATOM 1690 C C . CYS A 1 229 ? 17.210 -2.815 -15.471 1.00 94.31 229 CYS A C 1
ATOM 1692 O O . CYS A 1 229 ? 17.265 -2.903 -14.250 1.00 94.31 229 CYS A O 1
ATOM 1694 N N . ASP A 1 230 ? 17.769 -1.813 -16.146 1.00 92.94 230 ASP A N 1
ATOM 1695 C CA . ASP A 1 230 ? 18.402 -0.654 -15.515 1.00 92.94 230 ASP A CA 1
ATOM 1696 C C . ASP A 1 230 ? 17.379 0.139 -14.693 1.00 92.94 230 ASP A C 1
ATOM 1698 O O . ASP A 1 230 ? 17.595 0.350 -13.502 1.00 92.94 230 ASP A O 1
ATOM 1702 N N . ASP A 1 231 ? 16.226 0.455 -15.289 1.00 90.12 231 ASP A N 1
ATOM 1703 C CA . ASP A 1 231 ? 15.115 1.139 -14.621 1.00 90.12 231 ASP A CA 1
ATOM 1704 C C . ASP A 1 231 ? 14.618 0.355 -13.393 1.00 90.12 231 ASP A C 1
ATOM 1706 O O . ASP A 1 231 ? 14.696 0.830 -12.258 1.00 90.12 231 ASP A O 1
ATOM 1710 N N . VAL A 1 232 ? 14.213 -0.903 -13.584 1.00 92.25 232 VAL A N 1
ATOM 1711 C CA . VAL A 1 232 ? 13.601 -1.700 -12.512 1.00 92.25 232 VAL A CA 1
ATOM 1712 C C . VAL A 1 232 ? 14.584 -2.046 -11.389 1.00 92.25 232 VAL A C 1
ATOM 1714 O O . VAL A 1 232 ? 14.220 -1.967 -10.212 1.00 92.25 232 VAL A O 1
ATOM 1717 N N . LEU A 1 233 ? 15.830 -2.413 -11.713 1.00 92.88 233 LEU A N 1
ATOM 1718 C CA . LEU A 1 233 ? 16.826 -2.736 -10.685 1.00 92.88 233 LEU A CA 1
ATOM 1719 C C . LEU A 1 233 ? 17.257 -1.496 -9.893 1.00 92.88 233 LEU A C 1
ATOM 1721 O O . LEU A 1 233 ? 17.604 -1.646 -8.720 1.00 92.88 233 LEU A O 1
ATOM 1725 N N . SER A 1 234 ? 17.217 -0.298 -10.494 1.00 88.75 234 SER A N 1
ATOM 1726 C CA . SER A 1 234 ? 17.511 0.948 -9.776 1.00 88.75 234 SER A CA 1
ATOM 1727 C C . SER A 1 234 ? 16.511 1.191 -8.641 1.00 88.75 234 SER A C 1
ATOM 1729 O O . SER A 1 234 ? 16.915 1.466 -7.515 1.00 88.75 234 SER A O 1
ATOM 1731 N N . PHE A 1 235 ? 15.214 0.970 -8.884 1.00 85.44 235 PHE A N 1
ATOM 1732 C CA . PHE A 1 235 ? 14.184 1.096 -7.850 1.00 85.44 235 PHE A CA 1
ATOM 1733 C C . PHE A 1 235 ? 14.265 -0.019 -6.810 1.00 85.44 235 PHE A C 1
ATOM 1735 O O . PHE A 1 235 ? 14.096 0.226 -5.618 1.00 85.44 235 PHE A O 1
ATOM 1742 N N . ALA A 1 236 ? 14.553 -1.248 -7.242 1.00 81.25 236 ALA A N 1
ATOM 1743 C CA . ALA A 1 236 ? 14.645 -2.389 -6.338 1.00 81.25 236 ALA A CA 1
ATOM 1744 C C . ALA A 1 236 ? 15.863 -2.312 -5.391 1.00 81.25 236 ALA A C 1
ATOM 1746 O O . ALA A 1 236 ? 15.820 -2.870 -4.292 1.00 81.25 236 ALA A O 1
ATOM 1747 N N . MET A 1 237 ? 16.937 -1.619 -5.795 1.00 81.31 237 MET A N 1
ATOM 1748 C CA . MET A 1 237 ? 18.122 -1.339 -4.967 1.00 81.31 237 MET A CA 1
ATOM 1749 C C . MET A 1 237 ? 17.779 -0.526 -3.712 1.00 81.31 237 MET A C 1
ATOM 1751 O O . MET A 1 237 ? 18.356 -0.775 -2.654 1.00 81.31 237 MET A O 1
ATOM 1755 N N . GLU A 1 238 ? 16.861 0.432 -3.829 1.00 79.38 238 GLU A N 1
ATOM 1756 C CA . GLU A 1 238 ? 16.502 1.352 -2.742 1.00 79.38 238 GLU A CA 1
ATOM 1757 C C . GLU A 1 238 ? 15.606 0.682 -1.679 1.00 79.38 238 GLU A C 1
ATOM 1759 O O . GLU A 1 238 ? 15.499 1.161 -0.550 1.00 79.38 238 GLU A O 1
ATOM 1764 N N . GLY A 1 239 ? 15.027 -0.484 -1.993 1.00 73.19 239 GLY A N 1
ATOM 1765 C CA . GLY A 1 239 ? 14.214 -1.286 -1.076 1.00 73.19 239 GLY A CA 1
ATOM 1766 C C . GLY A 1 239 ? 12.866 -0.649 -0.714 1.00 73.19 239 GLY A C 1
ATOM 1767 O O . GLY A 1 239 ? 12.606 0.510 -0.980 1.00 73.19 239 GLY A O 1
ATOM 1768 N N . GLY A 1 240 ? 11.962 -1.408 -0.094 1.00 82.62 240 GLY A N 1
ATOM 1769 C CA . GLY A 1 240 ? 10.593 -0.944 0.175 1.00 82.62 240 GLY A CA 1
ATOM 1770 C C . GLY A 1 240 ? 10.449 0.205 1.190 1.00 82.62 240 GLY A C 1
ATOM 1771 O O . GLY A 1 240 ? 11.405 0.816 1.666 1.00 82.62 240 GLY A O 1
ATOM 1772 N N . MET A 1 241 ? 9.201 0.464 1.588 1.00 86.06 241 MET A N 1
ATOM 1773 C CA . MET A 1 241 ? 8.836 1.561 2.500 1.00 86.06 241 MET A CA 1
ATOM 1774 C C . MET A 1 241 ? 9.344 1.403 3.939 1.00 86.06 241 MET A C 1
ATOM 1776 O O . MET A 1 241 ? 9.150 2.306 4.746 1.00 86.06 241 MET A O 1
ATOM 1780 N N . ALA A 1 242 ? 9.952 0.276 4.304 1.00 87.75 242 ALA A N 1
ATOM 1781 C CA . ALA A 1 242 ? 10.390 0.015 5.669 1.00 87.75 242 ALA A CA 1
ATOM 1782 C C . ALA A 1 242 ? 11.830 0.473 5.937 1.00 87.75 242 ALA A C 1
ATOM 1784 O O . ALA A 1 242 ? 12.718 0.327 5.095 1.00 87.75 242 ALA A O 1
ATOM 1785 N N . ILE A 1 243 ? 12.096 0.950 7.158 1.00 87.94 243 ILE A N 1
ATOM 1786 C CA . ILE A 1 243 ? 13.473 1.162 7.631 1.00 87.94 243 ILE A CA 1
ATOM 1787 C C . ILE A 1 243 ? 14.229 -0.171 7.575 1.00 87.94 243 ILE A C 1
ATOM 1789 O O . ILE A 1 243 ? 13.751 -1.179 8.091 1.00 87.94 243 ILE A O 1
ATOM 1793 N N . GLY A 1 244 ? 15.425 -0.177 6.983 1.00 85.31 244 GLY A N 1
ATOM 1794 C CA . GLY A 1 244 ? 16.223 -1.397 6.841 1.00 85.31 244 GLY A CA 1
ATOM 1795 C C . GLY A 1 244 ? 16.035 -2.130 5.506 1.00 85.31 244 GLY A C 1
ATOM 1796 O O . GLY A 1 244 ? 16.806 -3.042 5.207 1.00 85.31 244 GLY A O 1
ATOM 1797 N N . ALA A 1 245 ? 15.033 -1.763 4.695 1.00 86.06 245 ALA A N 1
ATOM 1798 C CA . ALA A 1 245 ? 14.687 -2.514 3.485 1.00 86.06 245 ALA A CA 1
ATOM 1799 C C . ALA A 1 245 ? 15.813 -2.510 2.435 1.00 86.06 245 ALA A C 1
ATOM 1801 O O . ALA A 1 245 ? 16.131 -3.563 1.873 1.00 86.06 245 ALA A O 1
ATOM 1802 N N . ALA A 1 246 ? 16.476 -1.365 2.242 1.00 84.44 246 ALA A N 1
ATOM 1803 C CA . ALA A 1 246 ? 17.638 -1.217 1.360 1.00 84.44 246 ALA A CA 1
ATOM 1804 C C . ALA A 1 246 ? 18.846 -2.072 1.797 1.00 84.44 246 ALA A C 1
ATOM 1806 O O . ALA A 1 246 ? 19.720 -2.401 0.998 1.00 84.44 246 ALA A O 1
ATOM 1807 N N . GLN A 1 247 ? 18.918 -2.450 3.078 1.00 88.38 247 GLN A N 1
ATOM 1808 C CA . GLN A 1 247 ? 20.003 -3.266 3.634 1.00 88.38 247 GLN A CA 1
ATOM 1809 C C . GLN A 1 247 ? 19.700 -4.771 3.598 1.00 88.38 247 GLN A C 1
ATOM 1811 O O . GLN A 1 247 ? 20.543 -5.573 4.011 1.00 88.38 247 GLN A O 1
ATOM 1816 N N . SER A 1 248 ? 18.524 -5.169 3.104 1.00 86.38 248 SER A N 1
ATOM 1817 C CA . SER A 1 248 ? 18.165 -6.577 2.939 1.00 86.38 248 SER A CA 1
ATOM 1818 C C . SER A 1 248 ? 19.092 -7.288 1.946 1.00 86.38 248 SER A C 1
ATOM 1820 O O . SER A 1 248 ? 19.636 -6.684 1.020 1.00 86.38 248 SER A O 1
ATOM 1822 N N . GLU A 1 249 ? 19.257 -8.604 2.102 1.00 87.25 249 GLU A N 1
ATOM 1823 C CA . GLU A 1 249 ? 20.045 -9.412 1.157 1.00 87.25 249 GLU A CA 1
ATOM 1824 C C . GLU A 1 249 ? 19.498 -9.325 -0.275 1.00 87.25 249 GLU A C 1
ATOM 1826 O O . GLU A 1 249 ? 20.261 -9.306 -1.241 1.00 87.25 249 GLU A O 1
ATOM 1831 N N . GLN A 1 250 ? 18.178 -9.193 -0.416 1.00 85.31 250 GLN A N 1
ATOM 1832 C CA . GLN A 1 250 ? 17.529 -8.992 -1.706 1.00 85.31 250 GLN A CA 1
ATOM 1833 C C . GLN A 1 250 ? 17.934 -7.653 -2.343 1.00 85.31 250 GLN A C 1
ATOM 1835 O O . GLN A 1 250 ? 18.380 -7.644 -3.491 1.00 85.31 250 GLN A O 1
ATOM 1840 N N . ALA A 1 251 ? 17.868 -6.545 -1.598 1.00 86.56 251 ALA A N 1
ATOM 1841 C CA . ALA A 1 251 ? 18.295 -5.234 -2.090 1.00 86.56 251 ALA A CA 1
ATOM 1842 C C . ALA A 1 251 ? 19.791 -5.218 -2.455 1.00 86.56 251 ALA A C 1
ATOM 1844 O O . ALA A 1 251 ? 20.166 -4.726 -3.519 1.00 86.56 251 ALA A O 1
ATOM 1845 N N . LYS A 1 252 ? 20.656 -5.860 -1.653 1.00 87.94 252 LYS A N 1
ATOM 1846 C CA . LYS A 1 252 ? 22.089 -6.020 -1.977 1.00 87.94 252 LYS A CA 1
ATOM 1847 C C . LYS A 1 252 ? 22.315 -6.807 -3.270 1.00 87.94 252 LYS A C 1
ATOM 1849 O O . LYS A 1 252 ? 23.160 -6.420 -4.083 1.00 87.94 252 LYS A O 1
ATOM 1854 N N . ARG A 1 253 ? 21.566 -7.897 -3.475 1.00 89.56 253 ARG A N 1
ATOM 1855 C CA . ARG A 1 253 ? 21.606 -8.698 -4.709 1.00 89.56 253 ARG A CA 1
ATOM 1856 C C . ARG A 1 253 ? 21.223 -7.848 -5.921 1.00 89.56 253 ARG A C 1
ATOM 1858 O O . ARG A 1 253 ? 21.952 -7.852 -6.914 1.00 89.56 253 ARG A O 1
ATOM 1865 N N . TYR A 1 254 ? 20.132 -7.089 -5.832 1.00 91.12 254 TYR A N 1
ATOM 1866 C CA . TYR A 1 254 ? 19.694 -6.203 -6.913 1.00 91.12 254 TYR A CA 1
ATOM 1867 C C . TYR A 1 254 ? 20.659 -5.046 -7.152 1.00 91.12 254 TYR A C 1
ATOM 1869 O O . TYR A 1 254 ? 20.948 -4.745 -8.304 1.00 91.12 254 TYR A O 1
ATOM 1877 N N . ALA A 1 255 ? 21.277 -4.493 -6.109 1.00 90.19 255 ALA A N 1
ATOM 1878 C CA . ALA A 1 255 ? 22.310 -3.472 -6.242 1.00 90.19 255 ALA A CA 1
ATOM 1879 C C . ALA A 1 255 ? 23.536 -3.961 -7.033 1.00 90.19 255 ALA A C 1
ATOM 1881 O O . ALA A 1 255 ? 24.092 -3.224 -7.850 1.00 90.19 255 ALA A O 1
ATOM 1882 N N . GLY A 1 256 ? 23.967 -5.207 -6.805 1.00 87.75 256 GLY A N 1
ATOM 1883 C CA . GLY A 1 256 ? 25.020 -5.842 -7.600 1.00 87.75 256 GLY A CA 1
ATOM 1884 C C . GLY A 1 256 ? 24.635 -5.978 -9.072 1.00 87.75 256 GLY A C 1
ATOM 1885 O O . GLY A 1 256 ? 25.425 -5.630 -9.950 1.00 87.75 256 GLY A O 1
ATOM 1886 N N . GLY A 1 257 ? 23.405 -6.420 -9.334 1.00 92.06 257 GLY A N 1
ATOM 1887 C CA . GLY A 1 257 ? 22.898 -6.557 -10.692 1.00 92.06 257 GLY A CA 1
ATOM 1888 C C . GLY A 1 257 ? 22.688 -5.242 -11.423 1.00 92.06 257 GLY A C 1
ATOM 1889 O O . GLY A 1 257 ? 23.076 -5.144 -12.584 1.00 92.06 257 GLY A O 1
ATOM 1890 N N . TYR A 1 258 ? 22.160 -4.223 -10.743 1.00 94.69 258 TYR A N 1
ATOM 1891 C CA . TYR A 1 258 ? 22.007 -2.877 -11.286 1.00 94.69 258 TYR A CA 1
ATOM 1892 C C . TYR A 1 258 ? 23.348 -2.359 -11.797 1.00 94.69 258 TYR A C 1
ATOM 1894 O O . TYR A 1 258 ? 23.446 -1.988 -12.955 1.00 94.69 258 TYR A O 1
ATOM 1902 N N . ARG A 1 259 ? 24.419 -2.436 -10.992 1.00 92.44 259 ARG A N 1
ATOM 1903 C CA . ARG A 1 259 ? 25.757 -1.993 -11.426 1.00 92.44 259 ARG A CA 1
ATOM 1904 C C . ARG A 1 259 ? 26.239 -2.712 -12.689 1.00 92.44 259 ARG A C 1
ATOM 1906 O O . ARG A 1 259 ? 26.821 -2.075 -13.561 1.00 92.44 259 ARG A O 1
ATOM 1913 N N . ALA A 1 260 ? 26.001 -4.020 -12.794 1.00 92.56 260 ALA A N 1
ATOM 1914 C CA . ALA A 1 260 ? 26.390 -4.803 -13.965 1.00 92.56 260 ALA A CA 1
ATOM 1915 C C . ALA A 1 260 ? 25.571 -4.432 -15.213 1.00 92.56 260 ALA A C 1
ATOM 1917 O O . ALA A 1 260 ? 26.139 -4.259 -16.291 1.00 92.56 260 ALA A O 1
ATOM 1918 N N . VAL A 1 261 ? 24.251 -4.292 -15.067 1.00 94.56 261 VAL A N 1
ATOM 1919 C CA . VAL A 1 261 ? 23.340 -3.892 -16.148 1.00 94.56 261 VAL A CA 1
ATOM 1920 C C . VAL A 1 261 ? 23.629 -2.462 -16.592 1.00 94.56 261 VAL A C 1
ATOM 1922 O O . VAL A 1 261 ? 23.814 -2.238 -17.781 1.00 94.56 261 VAL A O 1
ATOM 1925 N N . HIS A 1 262 ? 23.763 -1.530 -15.653 1.00 93.69 262 HIS A N 1
ATOM 1926 C CA . HIS A 1 262 ? 24.060 -0.123 -15.899 1.00 93.69 262 HIS A CA 1
ATOM 1927 C C . HIS A 1 262 ? 25.377 0.063 -16.657 1.00 93.69 262 HIS A C 1
ATOM 1929 O O . HIS A 1 262 ? 25.439 0.812 -17.624 1.00 93.69 262 HIS A O 1
ATOM 1935 N N . ALA A 1 263 ? 26.431 -0.671 -16.280 1.00 92.06 263 ALA A N 1
ATOM 1936 C CA . ALA A 1 263 ? 27.713 -0.610 -16.981 1.00 92.06 263 ALA A CA 1
ATOM 1937 C C . ALA A 1 263 ? 27.620 -1.095 -18.440 1.00 92.06 263 ALA A C 1
ATOM 1939 O O . ALA A 1 263 ? 28.279 -0.530 -19.311 1.00 92.06 263 ALA A O 1
ATOM 1940 N N . ARG A 1 264 ? 26.803 -2.121 -18.722 1.00 92.38 264 ARG A N 1
ATOM 1941 C CA . ARG A 1 264 ? 26.510 -2.563 -20.101 1.00 92.38 264 ARG A CA 1
ATOM 1942 C C . ARG A 1 264 ? 25.634 -1.545 -20.834 1.00 92.38 264 ARG A C 1
ATOM 1944 O O . ARG A 1 264 ? 25.886 -1.261 -21.999 1.00 92.38 264 ARG A O 1
ATOM 1951 N N . LEU A 1 265 ? 24.681 -0.971 -20.098 1.00 90.88 265 LEU A N 1
ATOM 1952 C CA . LEU A 1 265 ? 23.917 0.251 -20.352 1.00 90.88 265 LEU A CA 1
ATOM 1953 C C . LEU A 1 265 ? 24.724 1.303 -21.111 1.00 90.88 265 LEU A C 1
ATOM 1955 O O . LEU A 1 265 ? 24.521 1.586 -22.289 1.00 90.88 265 LEU A O 1
ATOM 1959 N N . GLU A 1 266 ? 25.701 1.833 -20.388 1.00 89.00 266 GLU A N 1
ATOM 1960 C CA . GLU A 1 266 ? 26.581 2.919 -20.818 1.00 89.00 266 GLU A CA 1
ATOM 1961 C C . GLU A 1 266 ? 27.478 2.551 -22.009 1.00 89.00 266 GLU A C 1
ATOM 1963 O O . GLU A 1 266 ? 27.948 3.425 -22.735 1.00 89.00 266 GLU A O 1
ATOM 1968 N N . GLN A 1 267 ? 27.705 1.258 -22.246 1.00 87.31 267 GLN A N 1
ATOM 1969 C CA . GLN A 1 267 ? 28.463 0.763 -23.398 1.00 87.31 267 GLN A CA 1
ATOM 1970 C C . GLN A 1 267 ? 27.595 0.574 -24.652 1.00 87.31 267 GLN A C 1
ATOM 1972 O O . GLN A 1 267 ? 28.145 0.354 -25.731 1.00 87.31 267 GLN A O 1
ATOM 1977 N N . ALA A 1 268 ? 26.264 0.667 -24.539 1.00 81.00 268 ALA A N 1
ATOM 1978 C CA . ALA A 1 268 ? 25.319 0.537 -25.644 1.00 81.00 268 ALA A CA 1
ATOM 1979 C C . ALA A 1 268 ? 24.899 1.930 -26.167 1.00 81.00 268 ALA A C 1
ATOM 1981 O O . ALA A 1 268 ? 23.990 2.560 -25.614 1.00 81.00 268 ALA A O 1
ATOM 1982 N N . PRO A 1 269 ? 25.529 2.450 -27.239 1.00 70.56 269 PRO A N 1
ATOM 1983 C CA . PRO A 1 269 ? 25.251 3.797 -27.724 1.00 70.56 269 PRO A CA 1
ATOM 1984 C C . PRO A 1 269 ? 23.798 3.950 -28.194 1.00 70.56 269 PRO A C 1
ATOM 1986 O O . PRO A 1 269 ? 23.284 3.139 -28.959 1.00 70.56 269 PRO A O 1
ATOM 1989 N N . GLY A 1 270 ? 23.148 5.033 -27.758 1.00 71.88 270 GLY A N 1
ATOM 1990 C CA . GLY A 1 270 ? 21.832 5.464 -28.244 1.00 71.88 270 GLY A CA 1
ATOM 1991 C C . GLY A 1 270 ? 20.620 4.906 -27.492 1.00 71.88 270 GLY A C 1
ATOM 1992 O O . GLY A 1 270 ? 19.551 5.498 -27.589 1.00 71.88 270 GLY A O 1
ATOM 1993 N N . ALA A 1 271 ? 20.768 3.856 -26.678 1.00 72.19 271 ALA A N 1
ATOM 1994 C CA . ALA A 1 271 ? 19.629 3.206 -26.019 1.00 72.19 271 ALA A CA 1
ATOM 1995 C C . ALA A 1 271 ? 18.851 4.127 -25.052 1.00 72.19 271 ALA A C 1
ATOM 1997 O O . ALA A 1 271 ? 17.627 4.096 -25.028 1.00 72.19 271 ALA A O 1
ATOM 1998 N N . ARG A 1 272 ? 19.541 4.993 -24.293 1.00 73.69 272 ARG A N 1
ATOM 1999 C CA . ARG A 1 272 ? 18.899 5.998 -23.413 1.00 73.69 272 ARG A CA 1
ATOM 2000 C C . ARG A 1 272 ? 18.426 7.258 -24.142 1.00 73.69 272 ARG A C 1
ATOM 2002 O O . ARG A 1 272 ? 17.601 7.995 -23.613 1.00 73.69 272 ARG A O 1
ATOM 2009 N N . ALA A 1 273 ? 18.979 7.533 -25.321 1.00 74.69 273 ALA A N 1
ATOM 2010 C CA . ALA A 1 273 ? 18.635 8.711 -26.118 1.00 74.69 273 ALA A CA 1
ATOM 2011 C C . ALA A 1 273 ? 17.412 8.467 -27.017 1.00 74.69 273 ALA A C 1
ATOM 2013 O O . ALA A 1 273 ? 16.811 9.418 -27.517 1.00 74.69 273 ALA A O 1
ATOM 2014 N N . ASP A 1 274 ? 17.039 7.204 -27.216 1.00 83.81 274 ASP A N 1
ATOM 2015 C CA . ASP A 1 274 ? 15.847 6.814 -27.949 1.00 83.81 274 ASP A CA 1
ATOM 2016 C C . ASP A 1 274 ? 14.598 6.971 -27.065 1.00 83.81 274 ASP A C 1
ATOM 2018 O O . ASP A 1 274 ? 14.242 6.107 -26.260 1.00 83.81 274 ASP A O 1
ATOM 2022 N N . ALA A 1 275 ? 13.918 8.108 -27.224 1.00 82.56 275 ALA A N 1
ATOM 2023 C CA . ALA A 1 275 ? 12.694 8.417 -26.493 1.00 82.56 275 ALA A CA 1
ATOM 2024 C C . ALA A 1 275 ? 11.568 7.399 -26.751 1.00 82.56 275 ALA A C 1
ATOM 2026 O O . ALA A 1 275 ? 10.755 7.156 -25.858 1.00 82.56 275 ALA A O 1
ATOM 2027 N N . GLN A 1 276 ? 11.518 6.787 -27.941 1.00 86.62 276 GLN A N 1
ATOM 2028 C CA . GLN A 1 276 ? 10.527 5.758 -28.244 1.00 86.62 276 GLN A CA 1
ATOM 2029 C C . GLN A 1 276 ? 10.836 4.478 -27.464 1.00 86.62 276 GLN A C 1
ATOM 2031 O O . GLN A 1 276 ? 9.933 3.890 -26.871 1.00 86.62 276 GLN A O 1
ATOM 2036 N N . LEU A 1 277 ? 12.107 4.078 -27.403 1.00 85.69 277 LEU A N 1
ATOM 2037 C CA . LEU A 1 277 ? 12.531 2.903 -26.644 1.00 85.69 277 LEU A CA 1
ATOM 2038 C C . LEU A 1 277 ? 12.282 3.061 -25.134 1.00 85.69 277 LEU A C 1
ATOM 2040 O O . LEU A 1 277 ? 11.837 2.115 -24.480 1.00 85.69 277 LEU A O 1
ATOM 2044 N N . VAL A 1 278 ? 12.518 4.254 -24.579 1.00 85.94 278 VAL A N 1
ATOM 2045 C CA . VAL A 1 278 ? 12.200 4.581 -23.174 1.00 85.94 278 VAL A CA 1
ATOM 2046 C C . VAL A 1 278 ? 10.697 4.466 -22.912 1.00 85.94 278 VAL A C 1
ATOM 2048 O O . VAL A 1 278 ? 10.274 3.828 -21.947 1.00 85.94 278 VAL A O 1
ATOM 2051 N N . GLU A 1 279 ? 9.879 5.031 -23.798 1.00 88.56 279 GLU A N 1
ATOM 2052 C CA . GLU A 1 279 ? 8.422 4.979 -23.690 1.00 88.56 279 GLU A CA 1
ATOM 2053 C C . GLU A 1 279 ? 7.882 3.542 -23.767 1.00 88.56 279 GLU A C 1
ATOM 2055 O O . GLU A 1 279 ? 7.037 3.130 -22.968 1.00 88.56 279 GLU A O 1
ATOM 2060 N N . GLU A 1 280 ? 8.392 2.747 -24.707 1.00 88.69 280 GLU A N 1
ATOM 2061 C CA . GLU A 1 280 ? 8.056 1.328 -24.809 1.00 88.69 280 GLU A CA 1
ATOM 2062 C C . GLU A 1 280 ? 8.489 0.550 -23.567 1.00 88.69 280 GLU A C 1
ATOM 2064 O O . GLU A 1 280 ? 7.769 -0.341 -23.122 1.00 88.69 280 GLU A O 1
ATOM 2069 N N . THR A 1 281 ? 9.632 0.893 -22.975 1.00 88.06 281 THR A N 1
ATOM 2070 C CA . THR A 1 281 ? 10.148 0.212 -21.785 1.00 88.06 281 THR A CA 1
ATOM 2071 C C . THR A 1 281 ? 9.200 0.357 -20.601 1.00 88.06 281 THR A C 1
ATOM 2073 O O . THR A 1 281 ? 8.843 -0.649 -19.989 1.00 88.06 281 THR A O 1
ATOM 2076 N N . ILE A 1 282 ? 8.699 1.564 -20.324 1.00 87.31 282 ILE A N 1
ATOM 2077 C CA . ILE A 1 282 ? 7.738 1.787 -19.231 1.00 87.31 282 ILE A CA 1
ATOM 2078 C C . ILE A 1 282 ? 6.439 1.003 -19.450 1.00 87.31 282 ILE A C 1
ATOM 2080 O O . ILE A 1 282 ? 5.901 0.418 -18.505 1.00 87.31 282 ILE A O 1
ATOM 2084 N N . LYS A 1 283 ? 5.964 0.910 -20.700 1.00 90.75 283 LYS A N 1
ATOM 2085 C CA . LYS A 1 283 ? 4.811 0.062 -21.049 1.00 90.75 283 LYS A CA 1
ATOM 2086 C C . LYS A 1 283 ? 5.100 -1.411 -20.786 1.00 90.75 283 LYS A C 1
ATOM 2088 O O . LYS A 1 283 ? 4.290 -2.081 -20.151 1.00 90.75 283 LYS A O 1
ATOM 2093 N N . ARG A 1 284 ? 6.277 -1.899 -21.184 1.00 89.81 284 ARG A N 1
ATOM 2094 C CA . ARG A 1 284 ? 6.698 -3.286 -20.940 1.00 89.81 284 ARG A CA 1
ATOM 2095 C C . ARG A 1 284 ? 6.816 -3.589 -19.443 1.00 89.81 284 ARG A C 1
ATOM 2097 O O . ARG A 1 284 ? 6.389 -4.659 -19.022 1.00 89.81 284 ARG A O 1
ATOM 2104 N N . VAL A 1 285 ? 7.304 -2.659 -18.615 1.00 89.12 285 VAL A N 1
ATOM 2105 C CA . VAL A 1 285 ? 7.306 -2.821 -17.146 1.00 89.12 285 VAL A CA 1
ATOM 2106 C C . VAL A 1 285 ? 5.874 -2.917 -16.605 1.00 89.12 285 VAL A C 1
ATOM 2108 O O . VAL A 1 285 ? 5.556 -3.848 -15.863 1.00 89.12 285 VAL A O 1
ATOM 2111 N N . ALA A 1 286 ? 4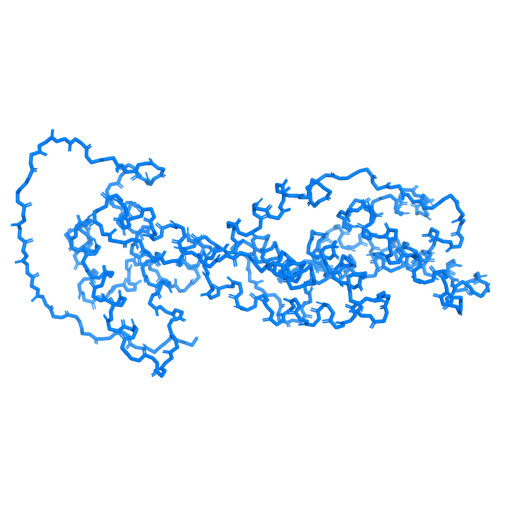.976 -2.027 -17.040 1.00 90.06 286 ALA A N 1
ATOM 2112 C CA . ALA A 1 286 ? 3.557 -2.066 -16.673 1.00 90.06 286 ALA A CA 1
ATOM 2113 C C . ALA A 1 286 ? 2.820 -3.327 -17.181 1.00 90.06 286 ALA A C 1
ATOM 2115 O O . ALA A 1 286 ? 1.763 -3.691 -16.661 1.00 90.06 286 ALA A O 1
ATOM 2116 N N . GLU A 1 287 ? 3.361 -4.021 -18.180 1.00 89.75 287 GLU A N 1
ATOM 2117 C CA . GLU A 1 287 ? 2.850 -5.303 -18.666 1.00 89.75 287 GLU A CA 1
ATOM 2118 C C . GLU A 1 287 ? 3.472 -6.507 -17.950 1.00 89.75 287 GLU A C 1
ATOM 2120 O O . GLU A 1 287 ? 2.821 -7.554 -17.864 1.00 89.75 287 GLU A O 1
ATOM 2125 N N . ALA A 1 288 ? 4.690 -6.370 -17.425 1.00 85.69 288 ALA A N 1
ATOM 2126 C CA . ALA A 1 288 ? 5.466 -7.460 -16.844 1.00 85.69 288 ALA A CA 1
ATOM 2127 C C . ALA A 1 288 ? 5.056 -7.826 -15.409 1.00 85.69 288 ALA A C 1
ATOM 2129 O O . ALA A 1 288 ? 5.295 -8.958 -14.996 1.00 85.69 288 ALA A O 1
ATOM 2130 N N . GLY A 1 289 ? 4.401 -6.921 -14.674 1.00 88.94 289 GLY A N 1
ATOM 2131 C CA . GLY A 1 289 ? 3.910 -7.180 -13.316 1.00 88.94 289 GLY A CA 1
ATOM 2132 C C . GLY A 1 289 ? 4.846 -6.663 -12.225 1.00 88.94 289 GLY A C 1
ATOM 2133 O O . GLY A 1 289 ? 5.487 -5.626 -12.382 1.00 88.94 289 GLY A O 1
ATOM 2134 N N . ARG A 1 290 ? 4.892 -7.367 -11.090 1.00 90.88 290 ARG A N 1
ATOM 2135 C CA . ARG A 1 290 ? 5.679 -6.959 -9.916 1.00 90.88 290 ARG A CA 1
ATOM 2136 C C . ARG A 1 290 ? 7.161 -6.751 -10.235 1.00 90.88 290 ARG A C 1
ATOM 2138 O O . ARG A 1 290 ? 7.796 -7.589 -10.879 1.00 90.88 290 ARG A O 1
ATOM 2145 N N . LEU A 1 291 ? 7.728 -5.675 -9.691 1.00 91.19 291 LEU A N 1
ATOM 2146 C CA . LEU A 1 291 ? 9.100 -5.267 -9.997 1.00 91.19 291 LEU A CA 1
ATOM 2147 C C . LEU A 1 291 ? 10.166 -6.235 -9.467 1.00 91.19 291 LEU A C 1
ATOM 2149 O O . LEU A 1 291 ? 11.235 -6.340 -10.059 1.00 91.19 291 LEU A O 1
ATOM 2153 N N . ASP A 1 292 ? 9.893 -6.984 -8.398 1.00 90.06 292 ASP A N 1
ATOM 2154 C CA . ASP A 1 292 ? 10.826 -7.984 -7.864 1.00 90.06 292 ASP A CA 1
ATOM 2155 C C . ASP A 1 292 ? 10.975 -9.190 -8.801 1.00 90.06 292 ASP A C 1
ATOM 2157 O O . ASP A 1 292 ? 12.079 -9.685 -9.011 1.00 90.06 292 ASP A O 1
ATOM 2161 N N . GLN A 1 293 ? 9.887 -9.611 -9.447 1.00 91.12 293 GLN A N 1
ATOM 2162 C CA . GLN A 1 293 ? 9.914 -10.698 -10.431 1.00 91.12 293 GLN A CA 1
ATOM 2163 C C . GLN A 1 293 ? 10.647 -10.282 -11.708 1.00 91.12 293 GLN A C 1
ATOM 2165 O O . GLN A 1 293 ? 11.415 -11.065 -12.272 1.00 91.12 293 GLN A O 1
ATOM 2170 N N . VAL A 1 294 ? 10.455 -9.033 -12.141 1.00 92.50 294 VAL A N 1
ATOM 2171 C CA . VAL A 1 294 ? 11.231 -8.446 -13.240 1.00 92.50 294 VAL A CA 1
ATOM 2172 C C . VAL A 1 294 ? 12.709 -8.342 -12.858 1.00 92.50 294 VAL A C 1
ATOM 2174 O O . VAL A 1 294 ? 13.566 -8.770 -13.629 1.00 92.50 294 VAL A O 1
ATOM 2177 N N . SER A 1 295 ? 13.013 -7.869 -11.646 1.00 92.75 295 SER A N 1
ATOM 2178 C CA . SER A 1 295 ? 14.379 -7.802 -11.115 1.00 92.75 295 SER A CA 1
ATOM 2179 C C . SER A 1 295 ? 15.053 -9.172 -11.128 1.00 92.75 295 SER A C 1
ATOM 2181 O O . SER A 1 295 ? 16.166 -9.304 -11.630 1.00 92.75 295 SER A O 1
ATOM 2183 N N . ASP A 1 296 ? 14.380 -10.221 -10.652 1.00 92.62 296 ASP A N 1
ATOM 2184 C CA . ASP A 1 296 ? 14.918 -11.583 -10.664 1.00 92.62 296 ASP A CA 1
ATOM 2185 C C . ASP A 1 296 ? 15.199 -12.095 -12.085 1.00 92.62 296 ASP A C 1
ATOM 2187 O O . ASP A 1 296 ? 16.248 -12.708 -12.316 1.00 92.62 296 ASP A O 1
ATOM 2191 N N . ALA A 1 297 ? 14.320 -11.803 -13.049 1.00 93.25 297 ALA A N 1
ATOM 2192 C CA . ALA A 1 297 ? 14.554 -12.123 -14.456 1.00 93.25 297 ALA A CA 1
ATOM 2193 C C . ALA A 1 297 ? 15.780 -11.375 -15.013 1.00 93.25 297 ALA A C 1
ATOM 2195 O O . ALA A 1 297 ? 16.596 -11.961 -15.732 1.00 93.25 297 ALA A O 1
ATOM 2196 N N . CYS A 1 298 ? 15.955 -10.105 -14.638 1.00 94.31 298 CYS A N 1
ATOM 2197 C CA . CYS A 1 298 ? 17.115 -9.297 -15.012 1.00 94.31 298 CYS A CA 1
ATOM 2198 C C . CYS A 1 298 ? 18.419 -9.870 -14.452 1.00 94.31 298 CYS A C 1
ATOM 2200 O O . CYS A 1 298 ? 19.390 -10.031 -15.197 1.00 94.31 298 CYS A O 1
ATOM 2202 N N . ILE A 1 299 ? 18.432 -10.254 -13.169 1.00 94.00 299 ILE A N 1
ATOM 2203 C CA . ILE A 1 299 ? 19.580 -10.920 -12.541 1.00 94.00 299 ILE A CA 1
ATOM 2204 C C . ILE A 1 299 ? 19.923 -12.213 -13.287 1.00 94.00 299 ILE A C 1
ATOM 2206 O O . ILE A 1 299 ? 21.075 -12.416 -13.666 1.00 94.00 299 ILE A O 1
ATOM 2210 N N . ALA A 1 300 ? 18.931 -13.068 -13.552 1.00 93.56 300 ALA A N 1
ATOM 2211 C CA . ALA A 1 300 ? 19.142 -14.353 -14.221 1.00 93.56 300 ALA A CA 1
ATOM 2212 C C . ALA A 1 300 ? 19.715 -14.218 -15.646 1.00 93.56 300 ALA A C 1
ATOM 2214 O O . ALA A 1 300 ? 20.451 -15.100 -16.113 1.00 93.56 300 ALA A O 1
ATOM 2215 N N . ARG A 1 301 ? 19.378 -13.124 -16.341 1.00 93.31 301 ARG A N 1
ATOM 2216 C CA . ARG A 1 301 ? 19.869 -12.835 -17.692 1.00 93.31 301 ARG A CA 1
ATOM 2217 C C . ARG A 1 301 ? 21.269 -12.225 -17.696 1.00 93.31 301 ARG A C 1
ATOM 2219 O O . ARG A 1 301 ? 22.091 -12.640 -18.510 1.00 93.31 301 ARG A O 1
ATOM 2226 N N . PHE A 1 302 ? 21.537 -11.245 -16.835 1.00 92.06 302 PHE A N 1
ATOM 2227 C CA . PHE A 1 302 ? 22.704 -10.368 -16.985 1.00 92.06 302 PHE A CA 1
ATOM 2228 C C . PHE A 1 302 ? 23.802 -10.549 -15.930 1.00 92.06 302 PHE A C 1
ATOM 2230 O O . PHE A 1 302 ? 24.916 -10.076 -16.149 1.00 92.06 302 PHE A O 1
ATOM 2237 N N . VAL A 1 303 ? 23.531 -11.247 -14.824 1.00 86.69 303 VAL A N 1
ATOM 2238 C CA . VAL A 1 303 ? 24.429 -11.342 -13.655 1.00 86.69 303 VAL A CA 1
ATOM 2239 C C . VAL A 1 303 ? 24.838 -12.797 -13.406 1.00 86.69 303 VAL A C 1
ATOM 2241 O O . VAL A 1 303 ? 24.666 -13.336 -12.315 1.00 86.69 303 VAL A O 1
ATOM 2244 N N . ARG A 1 304 ? 25.326 -13.453 -14.461 1.00 68.81 304 ARG A N 1
ATOM 2245 C CA . ARG A 1 304 ? 25.956 -14.776 -14.373 1.00 68.81 304 ARG A CA 1
ATOM 2246 C C . ARG A 1 304 ? 27.439 -14.652 -14.071 1.00 68.81 304 ARG A C 1
ATOM 2248 O O . ARG A 1 304 ? 28.058 -13.731 -14.650 1.00 68.81 304 ARG A O 1
#

Solvent-accessible surface area (backbone atoms only — not comparable to full-atom values): 15994 Å² total; per-residue (Å²): 141,82,79,85,88,77,88,84,85,90,79,92,79,88,79,89,77,78,94,64,84,77,64,51,83,91,52,60,85,52,61,63,62,29,27,50,52,37,49,34,14,35,50,50,63,43,67,57,47,58,91,87,43,56,71,60,39,53,55,46,47,52,52,40,50,50,47,40,60,75,56,36,33,56,75,74,36,61,62,39,75,84,38,47,54,81,70,53,44,55,72,66,51,30,43,54,73,38,46,36,33,21,46,57,50,29,30,52,43,23,55,50,68,78,40,82,64,74,88,76,83,75,80,57,83,54,67,38,59,27,23,30,50,33,14,12,10,34,35,50,41,70,36,56,76,53,57,73,29,90,88,47,48,39,47,21,18,37,48,9,24,22,26,25,33,42,16,5,51,66,71,75,23,54,88,32,37,65,56,29,30,50,53,14,42,61,38,30,61,50,27,67,59,62,17,44,15,37,61,46,25,52,49,45,36,69,79,33,52,36,56,73,62,51,79,41,70,71,55,88,52,62,64,57,29,37,53,41,34,32,56,42,16,54,36,40,24,58,14,32,42,31,65,65,32,39,74,32,72,65,14,49,53,31,41,55,33,23,57,54,37,41,58,53,44,78,71,44,86,60,54,89,74,33,63,66,58,48,37,51,31,41,50,48,48,41,69,27,20,24,36,58,52,39,36,52,48,38,35,73,72,71,59,122

Sequence (304 aa):
MVRNLAAIILSAAIVAGGCAARDFGELPKDAKERALLCGRAGVMLIGVTPVDDKARFDRLADKVRKLSNEDGFYTLFPEGNSDPAKVLGDEAAIQGAVGSHWLTTVNSCFRAYGIEEEPVPALPQAAYDRAIACAASLAYDNLGTQKPNPESRVVYDPQAGYFIHKAAVAAGGATYLVKASDDATTRFQQAATNGAARAWADQCKQEDAKAVKAVAVLPAEEPAALLMCDDVLSFAMEGGMAIGAAQSEQAKRYAGGYRAVHARLEQAPGARADAQLVEETIKRVAEAGRLDQVSDACIARFVR